Protein AF-A0A7C8AAT3-F1 (afdb_monomer_lite)

Structure (mmCIF, N/CA/C/O backbone):
data_AF-A0A7C8AAT3-F1
#
_entry.id   AF-A0A7C8AAT3-F1
#
loop_
_atom_site.group_PDB
_atom_site.id
_atom_site.type_symbol
_atom_site.label_atom_id
_atom_site.label_alt_id
_atom_site.label_comp_id
_atom_site.label_asym_id
_atom_site.label_entity_id
_atom_site.label_seq_id
_atom_site.pdbx_PDB_ins_code
_atom_site.Cartn_x
_atom_site.Cartn_y
_atom_site.Cartn_z
_atom_site.occupancy
_atom_site.B_iso_or_equiv
_atom_site.auth_seq_id
_atom_site.auth_comp_id
_atom_site.auth_asym_id
_atom_site.auth_atom_id
_atom_site.pdbx_PDB_model_num
ATOM 1 N N . MET A 1 1 ? 30.417 7.142 -5.733 1.00 37.12 1 MET A N 1
ATOM 2 C CA . MET A 1 1 ? 30.142 6.095 -6.744 1.00 37.12 1 MET A CA 1
ATOM 3 C C . MET A 1 1 ? 29.225 6.695 -7.789 1.00 37.12 1 MET A C 1
ATOM 5 O O . MET A 1 1 ? 28.171 7.191 -7.423 1.00 37.12 1 MET A O 1
ATOM 9 N N . ILE A 1 2 ? 29.658 6.733 -9.047 1.00 34.38 2 ILE A N 1
ATOM 10 C CA . ILE A 1 2 ? 28.868 7.270 -10.161 1.00 34.38 2 ILE A CA 1
ATOM 11 C C . ILE A 1 2 ? 27.927 6.150 -10.612 1.00 34.38 2 ILE A C 1
ATOM 13 O O . ILE A 1 2 ? 28.379 5.180 -11.220 1.00 34.38 2 ILE A O 1
ATOM 17 N N . PHE A 1 3 ? 26.643 6.243 -10.268 1.00 40.66 3 PHE A N 1
ATOM 18 C CA . PHE A 1 3 ? 25.628 5.336 -10.796 1.00 40.66 3 PHE A CA 1
ATOM 19 C C . PHE A 1 3 ? 25.380 5.713 -12.260 1.00 40.66 3 PHE A C 1
ATOM 21 O O . PHE A 1 3 ? 24.767 6.732 -12.553 1.00 40.66 3 PHE A O 1
ATOM 28 N N . LYS A 1 4 ? 25.912 4.927 -13.203 1.00 41.75 4 LYS A N 1
ATOM 29 C CA . LYS A 1 4 ? 25.509 5.024 -14.613 1.00 41.75 4 LYS A CA 1
ATOM 30 C C . LYS A 1 4 ? 24.109 4.414 -14.739 1.00 41.75 4 LYS A C 1
ATOM 32 O O . LYS A 1 4 ? 23.963 3.195 -14.732 1.00 41.75 4 LYS A O 1
ATOM 37 N N . GLU A 1 5 ? 23.096 5.271 -14.787 1.00 47.94 5 GLU A N 1
ATOM 38 C CA . GLU A 1 5 ? 21.673 4.920 -14.801 1.00 47.94 5 GLU A CA 1
ATOM 39 C C . GLU A 1 5 ? 21.219 4.339 -16.149 1.00 47.94 5 GLU A C 1
ATOM 41 O O . GLU A 1 5 ? 20.812 5.059 -17.054 1.00 47.94 5 GLU A O 1
ATOM 46 N N . ASN A 1 6 ? 21.228 3.012 -16.251 1.00 50.81 6 ASN A N 1
ATOM 47 C CA . ASN A 1 6 ? 20.314 2.261 -17.113 1.00 50.81 6 ASN A CA 1
ATOM 48 C C . ASN A 1 6 ? 19.495 1.357 -16.181 1.00 50.81 6 ASN A C 1
ATOM 50 O O . ASN A 1 6 ? 20.018 0.362 -15.680 1.00 50.81 6 ASN A O 1
ATOM 54 N N . GLN A 1 7 ? 18.254 1.731 -15.861 1.00 55.66 7 GLN A N 1
ATOM 55 C CA . GLN A 1 7 ? 17.506 1.135 -14.749 1.00 55.66 7 GLN A CA 1
ATOM 56 C C . GLN A 1 7 ? 16.372 0.204 -15.218 1.00 55.66 7 GLN A C 1
ATOM 58 O O . GLN A 1 7 ? 15.263 0.619 -15.504 1.00 55.66 7 GLN A O 1
ATOM 63 N N . VAL A 1 8 ? 16.768 -1.068 -15.287 1.00 56.81 8 VAL A N 1
ATOM 64 C CA . VAL A 1 8 ? 16.128 -2.363 -14.978 1.00 56.81 8 VAL A CA 1
ATOM 65 C C . VAL A 1 8 ? 14.673 -2.669 -15.357 1.00 56.81 8 VAL A C 1
ATOM 67 O O . VAL A 1 8 ? 13.718 -1.968 -15.038 1.00 56.81 8 VAL A O 1
ATOM 70 N N . CYS A 1 9 ? 14.527 -3.863 -15.937 1.00 62.41 9 CYS A N 1
ATOM 71 C CA . CYS A 1 9 ? 13.267 -4.520 -16.212 1.00 62.41 9 CYS A CA 1
ATOM 72 C C . CYS A 1 9 ? 13.094 -5.795 -15.416 1.00 62.41 9 CYS A C 1
ATOM 74 O O . CYS A 1 9 ? 14.019 -6.586 -15.273 1.00 62.41 9 CYS A O 1
ATOM 76 N N . PHE A 1 10 ? 11.863 -6.062 -14.995 1.00 65.12 10 PHE A N 1
ATOM 77 C CA . PHE A 1 10 ? 11.581 -7.220 -14.169 1.00 65.12 10 PHE A CA 1
ATOM 78 C C . PHE A 1 10 ? 10.387 -7.978 -14.698 1.00 65.12 10 PHE A C 1
ATOM 80 O O . PHE A 1 10 ? 9.391 -7.417 -15.149 1.00 65.12 10 PHE A O 1
ATOM 87 N N . THR A 1 11 ? 10.485 -9.298 -14.681 1.00 60.91 11 THR A N 1
ATOM 88 C CA . THR A 1 11 ? 9.336 -10.154 -14.938 1.00 60.91 11 THR A CA 1
ATOM 89 C C . THR A 1 11 ? 9.403 -11.357 -14.030 1.00 60.91 11 THR A C 1
ATOM 91 O O . THR A 1 11 ? 10.433 -12.026 -13.929 1.00 60.91 11 THR A O 1
ATOM 94 N N . CYS A 1 12 ? 8.268 -11.628 -13.396 1.00 59.75 12 CYS A N 1
ATOM 95 C CA . CYS A 1 12 ? 8.032 -12.863 -12.686 1.00 59.75 12 CYS A CA 1
ATOM 96 C C . CYS A 1 12 ? 7.435 -13.880 -13.675 1.00 59.75 12 CYS A C 1
ATOM 98 O O . CYS A 1 12 ? 6.297 -13.714 -14.106 1.00 59.75 12 CYS A O 1
ATOM 100 N N . PHE A 1 13 ? 8.215 -14.870 -14.121 1.00 54.69 13 PHE A N 1
ATOM 101 C CA . PHE A 1 13 ? 7.784 -15.886 -15.105 1.00 54.69 13 PHE A CA 1
ATOM 102 C C . PHE A 1 13 ? 7.334 -17.207 -14.457 1.00 54.69 13 PHE A C 1
ATOM 104 O O . PHE A 1 13 ? 6.915 -18.131 -15.150 1.00 54.69 13 PHE A O 1
ATOM 111 N N . LYS A 1 14 ? 7.442 -17.301 -13.130 1.00 57.19 14 LYS A N 1
ATOM 112 C CA . LYS A 1 14 ? 6.795 -18.316 -12.291 1.00 57.19 14 LYS A CA 1
ATOM 113 C C . LYS A 1 14 ? 5.939 -17.590 -11.269 1.00 57.19 14 LYS A C 1
ATOM 115 O O . LYS A 1 14 ? 6.224 -16.435 -10.969 1.00 57.19 14 LYS A O 1
ATOM 120 N N . ASP A 1 15 ? 4.947 -18.251 -10.693 1.00 55.41 15 ASP A N 1
ATOM 121 C CA . ASP A 1 15 ? 4.148 -17.634 -9.641 1.00 55.41 15 ASP A CA 1
ATOM 122 C C . ASP A 1 15 ? 4.934 -17.547 -8.318 1.00 55.41 15 ASP A C 1
ATOM 124 O O . ASP A 1 15 ? 4.871 -18.417 -7.456 1.00 55.41 15 ASP A O 1
ATOM 128 N N . CYS A 1 16 ? 5.751 -16.501 -8.169 1.00 56.09 16 CYS A N 1
ATOM 129 C CA . CYS A 1 16 ? 6.412 -16.167 -6.907 1.00 56.09 16 CYS A CA 1
ATOM 130 C C . CYS A 1 16 ? 5.524 -15.286 -6.015 1.00 56.09 16 CYS A C 1
ATOM 132 O O . CYS A 1 16 ? 6.078 -14.527 -5.224 1.00 56.09 16 CYS A O 1
ATOM 134 N N . ALA A 1 17 ? 4.192 -15.275 -6.132 1.00 55.78 17 ALA A N 1
ATOM 135 C CA . ALA A 1 17 ? 3.375 -14.278 -5.431 1.00 55.78 17 ALA A CA 1
ATOM 136 C C . ALA A 1 17 ? 3.640 -14.186 -3.915 1.00 55.78 17 ALA A C 1
ATOM 138 O O . ALA A 1 17 ? 3.616 -13.088 -3.368 1.00 55.78 17 ALA A O 1
ATOM 139 N N . SER A 1 18 ? 4.022 -15.279 -3.247 1.00 54.69 18 SER A N 1
ATOM 140 C CA . SER A 1 18 ? 4.479 -15.256 -1.845 1.00 54.69 18 SER A CA 1
ATOM 141 C C . SER A 1 18 ? 5.712 -14.368 -1.604 1.00 54.69 18 SER A C 1
ATOM 143 O O . SER A 1 18 ? 5.772 -13.642 -0.614 1.00 54.69 18 SER A O 1
ATOM 145 N N . LEU A 1 19 ? 6.680 -14.392 -2.520 1.00 59.28 19 LEU A N 1
ATOM 146 C CA . LEU A 1 19 ? 7.933 -13.637 -2.459 1.00 59.28 19 LEU A CA 1
ATOM 147 C C . LEU A 1 19 ? 7.776 -12.241 -3.075 1.00 59.28 19 LEU A C 1
ATOM 149 O O . LEU A 1 19 ? 8.264 -11.266 -2.517 1.00 59.28 19 LEU A O 1
ATOM 153 N N . CYS A 1 20 ? 7.042 -12.119 -4.184 1.00 56.53 20 CYS A N 1
ATOM 154 C CA . CYS A 1 20 ? 6.792 -10.858 -4.883 1.00 56.53 20 CYS A CA 1
ATOM 155 C C . CYS A 1 20 ? 5.737 -9.978 -4.211 1.00 56.53 20 CYS A C 1
ATOM 157 O O . CYS A 1 20 ? 5.752 -8.767 -4.420 1.00 56.53 20 CYS A O 1
ATOM 159 N N . CYS A 1 21 ? 4.887 -10.539 -3.354 1.00 58.81 21 CYS A N 1
ATOM 160 C CA . CYS A 1 21 ? 3.921 -9.792 -2.549 1.00 58.81 21 CYS A CA 1
ATOM 161 C C . CYS A 1 21 ? 4.282 -9.826 -1.052 1.00 58.81 21 CYS A C 1
ATOM 163 O O . CYS A 1 21 ? 3.570 -9.268 -0.245 1.00 58.81 21 CYS A O 1
ATOM 165 N N . SER A 1 22 ? 5.402 -10.427 -0.628 1.00 59.50 22 SER A N 1
ATOM 166 C CA . SER A 1 22 ? 5.785 -10.494 0.803 1.00 59.50 22 SER A CA 1
ATOM 167 C C . SER A 1 22 ? 4.708 -11.085 1.733 1.00 59.50 22 SER A C 1
ATOM 169 O O . SER A 1 22 ? 4.683 -10.769 2.919 1.00 59.50 22 SER A O 1
ATOM 171 N N . GLY A 1 23 ? 3.810 -11.932 1.225 1.00 61.62 23 GLY A N 1
ATOM 172 C CA . GLY A 1 23 ? 2.688 -12.435 2.022 1.00 61.62 23 GLY A CA 1
ATOM 173 C C . GLY A 1 23 ? 1.409 -11.583 1.974 1.00 61.62 23 GLY A C 1
ATOM 174 O O . GLY A 1 23 ? 0.426 -11.970 2.591 1.00 61.62 23 GLY A O 1
ATOM 175 N N . ALA A 1 24 ? 1.367 -10.471 1.236 1.00 71.38 24 ALA A N 1
ATOM 176 C CA . ALA A 1 24 ? 0.157 -9.659 1.105 1.00 71.38 24 ALA A CA 1
ATOM 177 C C . ALA A 1 24 ? 0.217 -8.703 -0.092 1.00 71.38 24 ALA A C 1
ATOM 179 O O . ALA A 1 24 ? 1.235 -8.079 -0.376 1.00 71.38 24 ALA A O 1
ATOM 180 N N . THR A 1 25 ? -0.895 -8.544 -0.791 1.00 77.88 25 THR A N 1
ATOM 181 C CA . THR A 1 25 ? -0.975 -7.618 -1.919 1.00 77.88 25 THR A CA 1
ATOM 182 C C . THR A 1 25 ? -1.591 -6.307 -1.463 1.00 77.88 25 THR A C 1
ATOM 184 O O . THR A 1 25 ? -2.662 -6.313 -0.860 1.00 77.88 25 THR A O 1
ATOM 187 N N . LEU A 1 26 ? -0.916 -5.190 -1.744 1.00 83.75 26 LEU A N 1
ATOM 188 C CA . LEU A 1 26 ? -1.498 -3.867 -1.537 1.00 83.75 26 LEU A CA 1
ATOM 189 C C . LEU A 1 26 ? -2.582 -3.626 -2.585 1.00 83.75 26 LEU A C 1
ATOM 191 O O . LEU A 1 26 ? -2.385 -3.926 -3.766 1.00 83.75 26 LEU A O 1
ATOM 195 N N . LEU A 1 27 ? -3.709 -3.098 -2.133 1.00 87.69 27 LEU A N 1
ATOM 196 C CA . LEU A 1 27 ? -4.854 -2.759 -2.959 1.00 87.69 27 LEU A CA 1
ATOM 197 C C . LEU A 1 27 ? -5.138 -1.267 -2.843 1.00 87.69 27 LEU A C 1
ATOM 199 O O . LEU A 1 27 ? -5.070 -0.683 -1.762 1.00 87.69 27 LEU A O 1
ATOM 203 N N . THR A 1 28 ? -5.528 -0.663 -3.954 1.00 90.50 28 THR A N 1
ATOM 204 C CA . THR A 1 28 ? -6.163 0.651 -3.931 1.00 90.50 28 THR A CA 1
ATOM 205 C C . THR A 1 28 ? -7.602 0.530 -3.438 1.00 90.50 28 THR A C 1
ATOM 207 O O . THR A 1 28 ? -8.253 -0.499 -3.630 1.00 90.50 28 THR A O 1
ATOM 210 N N . ALA A 1 29 ? -8.151 1.609 -2.878 1.00 90.12 29 ALA A N 1
ATOM 211 C CA . ALA A 1 29 ? -9.559 1.656 -2.483 1.00 90.12 29 ALA A CA 1
ATOM 212 C C . ALA A 1 29 ? -10.520 1.272 -3.629 1.00 90.12 29 ALA A C 1
ATOM 214 O O . ALA A 1 29 ? -11.535 0.625 -3.389 1.00 90.12 29 ALA A O 1
ATOM 215 N N . SER A 1 30 ? -10.181 1.616 -4.877 1.00 90.25 30 SER A N 1
ATOM 216 C CA . SER A 1 30 ? -10.978 1.268 -6.064 1.00 90.25 30 SER A CA 1
ATOM 217 C C . SER A 1 30 ? -11.002 -0.229 -6.408 1.00 90.25 30 SER A C 1
ATOM 219 O O . SER A 1 30 ? -11.903 -0.693 -7.106 1.00 90.25 30 SER A O 1
ATOM 221 N N . GLU A 1 31 ? -10.033 -1.002 -5.917 1.00 90.12 31 GLU A N 1
ATOM 222 C CA . GLU A 1 31 ? -9.946 -2.443 -6.166 1.00 90.12 31 GLU A CA 1
ATOM 223 C C . GLU A 1 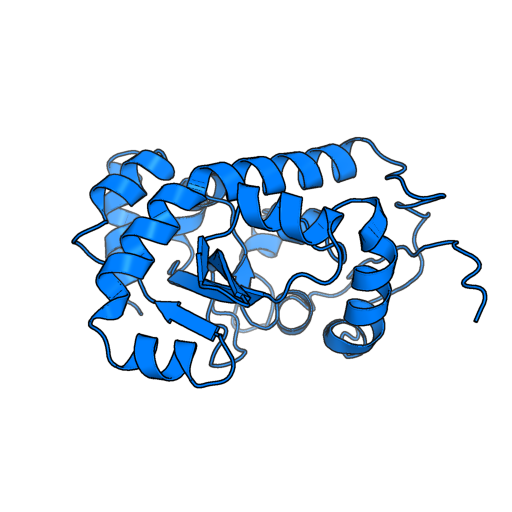31 ? -10.717 -3.254 -5.117 1.00 90.12 31 GLU A C 1
ATOM 225 O O . GLU A 1 31 ? -11.123 -4.382 -5.383 1.00 90.12 31 GLU A O 1
ATOM 230 N N . ILE A 1 32 ? -10.971 -2.686 -3.937 1.00 90.69 32 ILE A N 1
ATOM 231 C CA . ILE A 1 32 ? -11.511 -3.415 -2.783 1.00 90.69 32 ILE A CA 1
ATOM 232 C C . ILE A 1 32 ? -12.909 -3.968 -3.036 1.00 90.69 32 ILE A C 1
ATOM 234 O O . ILE A 1 32 ? -13.147 -5.133 -2.727 1.00 90.69 32 ILE A O 1
ATOM 238 N N . SER A 1 33 ? -13.837 -3.184 -3.592 1.00 88.56 33 SER A N 1
ATOM 239 C CA . SER A 1 33 ? -15.222 -3.641 -3.797 1.00 88.56 33 SER A CA 1
ATOM 240 C C . SER A 1 33 ? -15.273 -4.911 -4.642 1.00 88.56 33 SER A C 1
ATOM 242 O O . SER A 1 33 ? -15.902 -5.898 -4.256 1.00 88.56 33 SER A O 1
ATOM 244 N N . ASN A 1 34 ? -14.492 -4.929 -5.721 1.00 86.44 34 ASN A N 1
ATOM 245 C CA . ASN A 1 34 ? -14.400 -6.046 -6.654 1.00 86.44 34 ASN A CA 1
ATOM 246 C C . ASN A 1 34 ? -13.648 -7.254 -6.085 1.00 86.44 34 ASN A C 1
ATOM 248 O O . ASN A 1 34 ? -13.859 -8.367 -6.551 1.00 86.44 34 ASN A O 1
ATOM 252 N N . LEU A 1 35 ? -12.783 -7.059 -5.089 1.00 85.06 35 LEU A N 1
ATOM 253 C CA . LEU A 1 35 ? -11.905 -8.106 -4.554 1.00 85.06 35 LEU A CA 1
ATOM 254 C C . LEU A 1 35 ? -12.318 -8.627 -3.173 1.00 85.06 35 LEU A C 1
ATOM 256 O O . LEU A 1 35 ? -11.885 -9.698 -2.754 1.00 85.06 35 LEU A O 1
ATOM 260 N N . SER A 1 36 ? -13.195 -7.901 -2.484 1.00 84.75 36 SER A N 1
ATOM 261 C CA . SER A 1 36 ? -13.643 -8.168 -1.112 1.00 84.75 36 SER A CA 1
ATOM 262 C C . SER A 1 36 ? -14.237 -9.558 -0.886 1.00 84.75 36 SER A C 1
ATOM 264 O O . SER A 1 36 ? -14.233 -10.062 0.235 1.00 84.75 36 SER A O 1
ATOM 266 N N . HIS A 1 37 ? -14.758 -10.183 -1.940 1.00 83.38 37 HIS A N 1
ATOM 267 C CA . HIS A 1 37 ? -15.376 -11.501 -1.890 1.00 83.38 37 HIS A CA 1
ATOM 268 C C . HIS A 1 37 ? -14.358 -12.658 -1.914 1.00 83.38 37 HIS A C 1
ATOM 270 O O . HIS A 1 37 ? -14.712 -13.779 -1.550 1.00 83.38 37 HIS A O 1
ATOM 276 N N . LEU A 1 38 ? -13.105 -12.400 -2.303 1.00 79.06 38 LEU A N 1
ATOM 277 C CA . LEU A 1 38 ? -12.076 -13.431 -2.484 1.00 79.06 38 LEU A CA 1
ATOM 278 C C . LEU A 1 38 ? -11.239 -13.682 -1.228 1.00 79.06 38 LEU A C 1
ATOM 280 O O . LEU A 1 38 ? -10.706 -14.779 -1.037 1.00 79.06 38 LEU A O 1
ATOM 284 N N . PHE A 1 39 ? -11.081 -12.660 -0.392 1.00 79.62 39 PHE A N 1
ATOM 285 C CA . PHE A 1 39 ? -10.244 -12.707 0.800 1.00 79.62 39 PHE A CA 1
ATOM 286 C C . PHE A 1 39 ? -10.617 -11.585 1.770 1.00 79.62 39 PHE A C 1
ATOM 288 O O . PHE A 1 39 ? -11.165 -10.560 1.354 1.00 79.62 39 PHE A O 1
ATOM 295 N N . PRO A 1 40 ? -10.273 -11.742 3.057 1.00 84.81 40 PRO A N 1
ATOM 296 C CA . PRO A 1 40 ? -10.319 -10.631 3.986 1.00 84.81 40 PRO A CA 1
ATOM 297 C C . PRO A 1 40 ? -9.326 -9.536 3.589 1.00 84.81 40 PRO A C 1
ATOM 299 O O . PRO A 1 40 ? -8.231 -9.813 3.089 1.00 84.81 40 PRO A O 1
ATOM 302 N N . ILE A 1 41 ? -9.726 -8.293 3.835 1.00 87.88 41 ILE A N 1
ATOM 303 C CA . ILE A 1 41 ? -8.938 -7.090 3.562 1.00 87.88 41 ILE A CA 1
ATOM 304 C C . ILE A 1 41 ? -8.728 -6.352 4.880 1.00 87.88 41 ILE A C 1
ATOM 306 O O . ILE A 1 41 ? -9.700 -5.962 5.527 1.00 87.88 41 ILE A O 1
ATOM 310 N N . THR A 1 42 ? -7.472 -6.159 5.261 1.00 89.31 42 THR A N 1
ATOM 311 C CA . THR A 1 42 ? -7.076 -5.384 6.441 1.00 89.31 42 THR A CA 1
ATOM 312 C C . THR A 1 42 ? -6.425 -4.069 6.008 1.00 89.31 42 THR A C 1
ATOM 314 O O . THR A 1 42 ? -6.207 -3.812 4.820 1.00 89.31 42 THR A O 1
ATOM 317 N N . VAL A 1 43 ? -6.151 -3.196 6.972 1.00 91.31 43 VAL A N 1
ATOM 318 C CA . VAL A 1 43 ? -5.342 -1.993 6.777 1.00 91.31 43 VAL A CA 1
ATOM 319 C C . VAL A 1 43 ? -3.980 -2.215 7.400 1.00 91.31 43 VAL A C 1
ATOM 321 O O . VAL A 1 43 ? -3.866 -2.665 8.540 1.00 91.31 43 VAL A O 1
ATOM 324 N N . HIS A 1 44 ? -2.952 -1.847 6.653 1.00 89.44 44 HIS A N 1
ATOM 325 C CA . HIS A 1 44 ? -1.570 -1.820 7.080 1.00 89.44 44 HIS A CA 1
ATOM 326 C C . HIS A 1 44 ? -1.127 -0.367 7.231 1.00 89.44 44 HIS A C 1
ATOM 328 O O . HIS A 1 44 ? -1.264 0.420 6.304 1.00 89.44 44 HIS A O 1
ATOM 334 N N . PHE A 1 45 ? -0.528 -0.018 8.365 1.00 91.75 45 PHE A N 1
ATOM 335 C CA . PHE A 1 45 ? 0.163 1.248 8.572 1.00 91.75 45 PHE A CA 1
ATOM 336 C C . PHE A 1 45 ? 1.665 1.027 8.670 1.00 91.75 45 PHE A C 1
ATOM 338 O O . PHE A 1 45 ? 2.126 0.205 9.466 1.00 91.75 45 PHE A O 1
ATOM 345 N N . ASN A 1 46 ? 2.413 1.816 7.906 1.00 89.00 46 ASN A N 1
ATOM 346 C CA . ASN A 1 46 ? 3.865 1.809 7.894 1.00 89.00 46 ASN A CA 1
ATOM 347 C C . ASN A 1 46 ? 4.422 3.177 8.309 1.00 89.00 46 ASN A C 1
ATOM 349 O O . ASN A 1 46 ? 3.881 4.228 7.958 1.00 89.00 46 ASN A O 1
ATOM 353 N N . LYS A 1 47 ? 5.516 3.162 9.070 1.00 90.25 47 LYS A N 1
ATOM 354 C CA . LYS A 1 47 ? 6.231 4.358 9.520 1.00 90.25 47 LYS A CA 1
ATOM 355 C C . LYS A 1 47 ? 7.381 4.654 8.564 1.00 90.25 47 LYS A C 1
ATOM 357 O O . LYS A 1 47 ? 8.330 3.881 8.475 1.00 90.25 47 LYS A O 1
ATOM 362 N N . ILE A 1 48 ? 7.320 5.801 7.899 1.00 87.31 48 ILE A N 1
ATOM 363 C CA . ILE A 1 48 ? 8.288 6.211 6.882 1.00 87.31 48 ILE A CA 1
ATOM 364 C C . ILE A 1 48 ? 9.005 7.479 7.343 1.00 87.31 48 ILE A C 1
ATOM 366 O O . ILE A 1 48 ? 8.377 8.468 7.730 1.00 87.31 48 ILE A O 1
ATOM 370 N N . SER A 1 49 ? 10.336 7.450 7.302 1.00 87.94 49 SER A N 1
ATOM 371 C CA . SER A 1 49 ? 11.164 8.641 7.492 1.00 87.94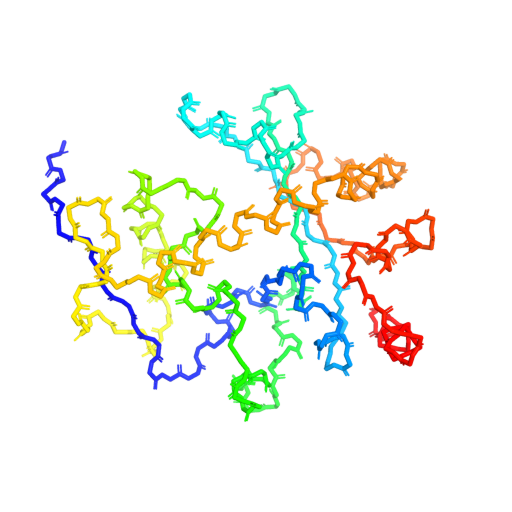 49 SER A CA 1
ATOM 372 C C . SER A 1 49 ? 11.396 9.322 6.143 1.00 87.94 49 SER A C 1
ATOM 374 O O . SER A 1 49 ? 11.786 8.638 5.191 1.00 87.94 49 SER A O 1
ATOM 376 N N . PRO A 1 50 ? 11.210 10.649 6.040 1.00 87.75 50 PRO A N 1
ATOM 377 C CA . PRO A 1 50 ? 11.536 11.364 4.816 1.00 87.75 50 PRO A CA 1
ATOM 378 C C . PRO A 1 50 ? 13.042 11.255 4.545 1.00 87.75 50 PRO A C 1
ATOM 380 O O . PRO A 1 50 ? 13.861 11.405 5.451 1.00 87.75 50 PRO A O 1
ATOM 383 N N . GLN A 1 51 ? 13.405 10.983 3.293 1.00 83.31 51 GLN A N 1
ATOM 384 C CA . GLN A 1 51 ? 14.806 10.819 2.873 1.00 83.31 51 GLN A CA 1
ATOM 385 C C . GLN A 1 51 ? 15.404 12.115 2.306 1.00 83.31 51 GLN A C 1
ATOM 387 O O . GLN A 1 51 ? 16.612 12.321 2.371 1.00 83.31 51 GLN A O 1
ATOM 392 N N . ASN A 1 52 ? 14.561 12.979 1.740 1.00 82.12 52 ASN A N 1
ATOM 393 C CA . ASN A 1 52 ? 14.898 14.289 1.187 1.00 82.12 52 ASN A CA 1
ATOM 394 C C . ASN A 1 52 ? 13.626 15.167 1.139 1.00 82.12 52 ASN A C 1
ATOM 396 O O . ASN A 1 52 ? 12.537 14.693 1.474 1.00 82.12 52 ASN A O 1
ATOM 400 N N . GLU A 1 53 ? 13.752 16.438 0.739 1.00 86.62 53 GLU A N 1
ATOM 401 C CA . GLU A 1 53 ? 12.612 17.372 0.693 1.00 86.62 53 GLU A CA 1
ATOM 402 C C . GLU A 1 53 ? 11.531 16.961 -0.321 1.00 86.62 53 GLU A C 1
ATOM 404 O O . GLU A 1 53 ? 10.348 17.124 -0.041 1.00 86.62 53 GLU A O 1
ATOM 409 N N . GLU A 1 54 ? 11.894 16.361 -1.459 1.00 83.69 54 GLU A N 1
ATOM 410 C CA . GLU A 1 54 ? 10.914 15.868 -2.441 1.00 83.69 54 GLU A CA 1
ATOM 411 C C . GLU A 1 54 ? 10.070 14.721 -1.859 1.00 83.69 54 GLU A C 1
ATOM 413 O O . GLU A 1 54 ? 8.841 14.735 -1.927 1.00 83.69 54 GLU A O 1
ATOM 418 N N . HIS A 1 55 ? 10.723 13.763 -1.196 1.00 84.38 55 HIS A N 1
ATOM 419 C CA . HIS A 1 55 ? 10.065 12.668 -0.491 1.00 84.38 55 HIS A CA 1
ATOM 420 C C . HIS A 1 55 ? 9.184 13.197 0.649 1.00 84.38 55 HIS A C 1
ATOM 422 O O . HIS A 1 55 ? 8.080 12.705 0.855 1.00 84.38 55 HIS A O 1
ATOM 428 N N . LYS A 1 56 ? 9.624 14.233 1.367 1.00 88.81 56 LYS A N 1
ATOM 429 C CA . LYS A 1 56 ? 8.819 14.872 2.412 1.00 88.81 56 LYS A CA 1
ATOM 430 C C . LYS A 1 56 ? 7.548 15.520 1.853 1.00 88.81 56 LYS A C 1
ATOM 432 O O . LYS A 1 56 ? 6.478 15.250 2.384 1.00 88.81 56 LYS A O 1
ATOM 437 N N . LEU A 1 57 ? 7.644 16.300 0.771 1.00 88.06 57 LEU A N 1
ATOM 438 C CA . LEU A 1 57 ? 6.486 16.932 0.116 1.00 88.06 57 LEU A CA 1
ATOM 439 C C . LEU A 1 57 ? 5.459 15.901 -0.359 1.00 88.06 57 LEU A C 1
ATOM 441 O O . LEU A 1 57 ? 4.251 16.081 -0.207 1.00 88.06 57 LEU A O 1
ATOM 445 N N . LEU A 1 58 ? 5.944 14.791 -0.905 1.00 85.94 58 LEU A N 1
ATOM 446 C CA . LEU A 1 58 ? 5.110 13.648 -1.234 1.00 85.94 58 LEU A CA 1
ATOM 447 C C . LEU A 1 58 ? 4.433 13.077 0.019 1.00 85.94 58 LEU A C 1
ATOM 449 O O . LEU A 1 58 ? 3.212 12.931 0.033 1.00 85.94 58 LEU A O 1
ATOM 453 N N . LEU A 1 59 ? 5.192 12.768 1.073 1.00 89.12 59 LEU A N 1
ATOM 454 C CA . LEU A 1 59 ? 4.642 12.209 2.309 1.00 89.12 59 LEU A CA 1
ATOM 455 C C . LEU A 1 59 ? 3.657 13.168 2.995 1.00 89.12 59 LEU A C 1
ATOM 457 O O . LEU A 1 59 ? 2.713 12.706 3.627 1.00 89.12 59 LEU A O 1
ATOM 461 N N . ASP A 1 60 ? 3.802 14.483 2.828 1.00 89.25 60 ASP A N 1
ATOM 462 C CA . ASP A 1 60 ? 2.813 15.471 3.273 1.00 89.25 60 ASP A CA 1
ATOM 463 C C . ASP A 1 60 ? 1.467 15.333 2.536 1.00 89.25 60 ASP A C 1
ATOM 465 O O . ASP A 1 60 ? 0.419 15.654 3.106 1.00 89.25 60 ASP A O 1
ATOM 469 N N . SER A 1 61 ? 1.476 14.830 1.295 1.00 86.88 61 SER A N 1
ATOM 470 C CA . SER A 1 61 ? 0.273 14.646 0.472 1.00 86.88 61 SER A CA 1
ATOM 471 C C . SER A 1 61 ? -0.474 13.334 0.738 1.00 86.88 61 SER A C 1
ATOM 473 O O . SER A 1 61 ? -1.699 13.313 0.647 1.00 86.88 61 SER A O 1
ATOM 475 N N . ILE A 1 62 ? 0.234 12.259 1.104 1.00 88.12 62 ILE A N 1
ATOM 476 C CA . ILE A 1 62 ? -0.351 10.911 1.277 1.00 88.12 62 ILE A CA 1
ATOM 477 C C . ILE A 1 62 ? -0.285 10.387 2.716 1.00 88.12 62 ILE A C 1
ATOM 479 O O . ILE A 1 62 ? -1.034 9.490 3.091 1.00 88.12 62 ILE A O 1
ATOM 483 N N . GLY A 1 63 ? 0.615 10.928 3.532 1.00 90.75 63 GLY A N 1
ATOM 484 C CA . GLY A 1 63 ? 0.910 10.451 4.874 1.00 90.75 63 GLY A CA 1
ATOM 485 C C . GLY A 1 63 ? 0.333 11.328 5.983 1.00 90.75 63 GLY A C 1
ATOM 486 O O . GLY A 1 63 ? -0.149 12.452 5.793 1.00 90.75 63 GLY A O 1
ATOM 487 N N . ILE A 1 64 ? 0.411 10.785 7.193 1.00 92.00 64 ILE A N 1
ATOM 488 C CA . ILE A 1 64 ? -0.012 11.419 8.439 1.00 92.00 64 ILE A CA 1
ATOM 489 C C . ILE A 1 64 ? 1.241 11.798 9.225 1.00 92.00 64 ILE A C 1
ATOM 491 O O . ILE A 1 64 ? 1.980 10.929 9.694 1.00 92.00 64 ILE A O 1
ATOM 495 N N . ASN A 1 65 ? 1.485 13.096 9.389 1.00 91.00 65 ASN A N 1
ATOM 496 C CA . ASN A 1 65 ? 2.681 13.589 10.067 1.00 91.00 65 ASN A CA 1
ATOM 497 C C . ASN A 1 65 ? 2.632 13.300 11.587 1.00 91.00 65 ASN A C 1
ATOM 499 O O . ASN A 1 65 ? 1.642 13.591 12.275 1.00 91.00 65 ASN A O 1
ATOM 503 N N . ARG A 1 66 ? 3.717 12.719 12.117 1.00 85.12 66 ARG A N 1
ATOM 504 C CA . ARG A 1 66 ? 3.962 12.476 13.550 1.00 85.12 66 ARG A CA 1
ATOM 505 C C . ARG A 1 66 ? 5.376 12.911 13.952 1.00 85.12 66 ARG A C 1
ATOM 507 O O . ARG A 1 66 ? 6.156 12.150 14.530 1.00 85.12 66 ARG A O 1
ATOM 514 N N . GLY A 1 67 ? 5.711 14.161 13.652 1.00 84.38 67 GLY A N 1
ATOM 515 C CA . GLY A 1 67 ? 6.978 14.781 14.025 1.00 84.38 67 GLY A CA 1
ATOM 516 C C . GLY A 1 67 ? 8.109 14.341 13.102 1.00 84.38 67 GLY A C 1
ATOM 517 O O . GLY A 1 67 ? 8.272 14.891 12.022 1.00 84.38 67 GLY A O 1
ATOM 518 N N . ARG A 1 68 ? 8.912 13.359 13.532 1.00 84.00 68 ARG A N 1
ATOM 519 C CA . ARG A 1 68 ? 10.076 12.873 12.756 1.00 84.00 68 ARG A CA 1
ATOM 520 C C . ARG A 1 68 ? 9.7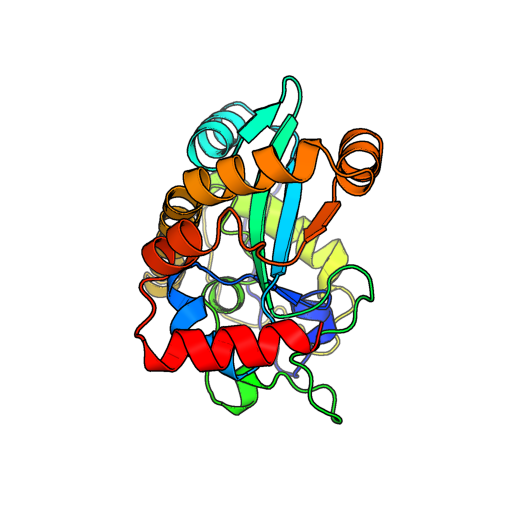26 11.845 11.678 1.00 84.00 68 ARG A C 1
ATOM 522 O O . ARG A 1 68 ? 10.581 11.513 10.866 1.00 84.00 68 ARG A O 1
ATOM 529 N N . HIS A 1 69 ? 8.503 11.326 11.700 1.00 89.88 69 HIS A N 1
ATOM 530 C CA . HIS A 1 69 ? 8.055 10.265 10.809 1.00 89.88 69 HIS A CA 1
ATOM 531 C C . HIS A 1 69 ? 6.686 10.599 10.230 1.00 89.88 69 HIS A C 1
ATOM 533 O O . HIS A 1 69 ? 5.891 11.313 10.850 1.00 89.88 69 HIS A O 1
ATOM 539 N N . TYR A 1 70 ? 6.403 9.997 9.085 1.00 92.00 70 TYR A N 1
ATOM 540 C CA . TYR A 1 70 ? 5.081 9.921 8.492 1.00 92.00 70 TYR A CA 1
ATOM 541 C C . TYR A 1 70 ? 4.523 8.523 8.700 1.00 92.00 70 TYR A C 1
ATOM 543 O O . TYR A 1 70 ? 5.262 7.539 8.701 1.00 92.00 70 TYR A O 1
ATOM 551 N N . ILE A 1 71 ? 3.215 8.439 8.891 1.00 92.25 71 ILE A N 1
ATOM 552 C CA . ILE A 1 71 ? 2.492 7.174 8.878 1.00 92.25 71 ILE A CA 1
ATOM 553 C C . ILE A 1 71 ? 1.705 7.120 7.578 1.00 92.25 71 ILE A C 1
ATOM 555 O O . ILE A 1 71 ? 0.885 8.002 7.326 1.00 92.25 71 ILE A O 1
ATOM 559 N N . VAL A 1 72 ? 1.965 6.105 6.764 1.00 91.44 72 VAL A N 1
ATOM 560 C CA . VAL A 1 72 ? 1.229 5.834 5.526 1.00 91.44 72 VAL A CA 1
ATOM 561 C C . VAL A 1 72 ? 0.393 4.582 5.745 1.00 91.44 72 VAL A C 1
ATOM 563 O O . VAL A 1 72 ? 0.880 3.615 6.329 1.00 91.44 72 VAL A O 1
ATOM 566 N N . GLY A 1 73 ? -0.881 4.649 5.362 1.00 91.44 73 GLY A N 1
ATOM 567 C CA . GLY A 1 73 ? -1.817 3.536 5.448 1.00 91.44 73 GLY A CA 1
ATOM 568 C C . GLY A 1 73 ? -2.132 2.981 4.064 1.00 91.44 73 GLY A C 1
ATOM 569 O O . GLY A 1 73 ? -2.403 3.758 3.148 1.00 91.44 73 GLY A O 1
ATOM 570 N N . ASP A 1 74 ? -2.157 1.660 3.946 1.00 90.75 74 ASP A N 1
ATOM 571 C CA . ASP A 1 74 ? -2.486 0.903 2.743 1.00 90.75 74 ASP A CA 1
ATOM 572 C C . ASP A 1 74 ? -3.539 -0.162 3.057 1.00 90.75 74 ASP A C 1
ATOM 574 O O . ASP A 1 74 ? -3.575 -0.717 4.158 1.00 90.75 74 ASP A O 1
ATOM 578 N N . PHE A 1 75 ? -4.376 -0.496 2.077 1.00 90.50 75 PHE A N 1
ATOM 579 C CA . PHE A 1 75 ? -5.216 -1.685 2.172 1.00 90.50 75 PHE A CA 1
ATOM 580 C C . PHE A 1 75 ? -4.429 -2.903 1.727 1.00 90.50 75 PHE A C 1
ATOM 582 O O . PHE A 1 75 ? -3.714 -2.868 0.726 1.00 90.50 75 PHE A O 1
ATOM 589 N N . VAL A 1 76 ? -4.576 -3.996 2.461 1.00 86.12 76 VAL A N 1
ATOM 590 C CA . VAL A 1 76 ? -3.837 -5.227 2.213 1.00 86.12 76 VAL A CA 1
ATOM 591 C C . VAL A 1 76 ? -4.789 -6.404 2.103 1.00 86.12 76 VAL A C 1
ATOM 593 O O . VAL A 1 76 ? -5.655 -6.634 2.942 1.00 86.12 76 VAL A O 1
ATOM 596 N N . ALA A 1 77 ? -4.592 -7.172 1.044 1.00 81.69 77 ALA A N 1
ATOM 597 C CA . ALA A 1 77 ? -5.150 -8.496 0.872 1.00 81.69 77 ALA A CA 1
ATOM 598 C C . ALA A 1 77 ? -4.093 -9.523 1.281 1.00 81.69 77 ALA A C 1
ATOM 600 O O . ALA A 1 77 ? -3.095 -9.709 0.581 1.00 81.69 77 ALA A O 1
ATOM 601 N N . GLY A 1 78 ? -4.265 -10.166 2.433 1.00 73.25 78 GLY A N 1
ATOM 602 C CA . GLY A 1 78 ? -3.238 -11.038 3.008 1.00 73.25 78 GLY A CA 1
ATOM 603 C C . GLY A 1 78 ? -2.891 -10.684 4.443 1.0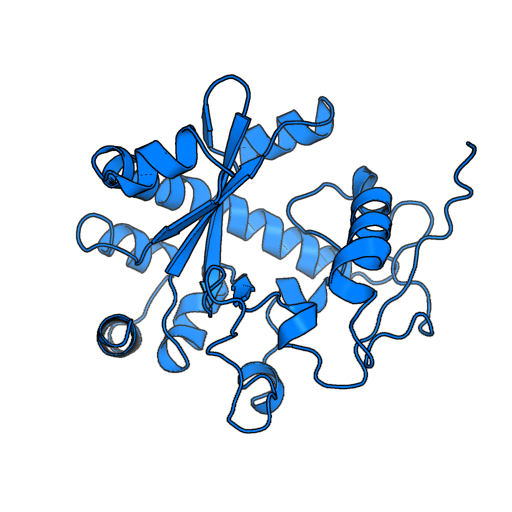0 73.25 78 GLY A C 1
ATOM 604 O O . GLY A 1 78 ? -3.601 -9.922 5.083 1.00 73.25 78 GLY A O 1
ATOM 605 N N . ASN A 1 79 ? -1.797 -11.263 4.933 1.00 65.75 79 ASN A N 1
ATOM 606 C CA . ASN A 1 79 ? -1.297 -11.045 6.286 1.00 65.75 79 ASN A CA 1
ATOM 607 C C . ASN A 1 79 ? 0.225 -10.846 6.214 1.00 65.75 79 ASN A C 1
ATOM 609 O O . ASN A 1 79 ? 0.973 -11.745 5.807 1.00 65.75 79 ASN A O 1
ATOM 613 N N . TRP A 1 80 ? 0.691 -9.656 6.609 1.00 65.38 80 TRP A N 1
ATOM 614 C CA . TRP A 1 80 ? 2.120 -9.326 6.617 1.00 65.38 80 TRP A CA 1
ATOM 615 C C . TRP A 1 80 ? 2.870 -9.946 7.803 1.00 65.38 80 TRP A C 1
ATOM 617 O O . TRP A 1 80 ? 4.082 -10.170 7.710 1.00 65.38 80 TRP A O 1
ATOM 627 N N . ARG A 1 81 ? 2.187 -10.229 8.921 1.00 61.78 81 ARG A N 1
ATOM 628 C CA . ARG A 1 81 ? 2.794 -10.784 10.145 1.00 61.78 81 ARG A CA 1
ATOM 629 C C . ARG A 1 81 ? 3.285 -12.215 9.945 1.00 61.78 81 ARG A C 1
ATOM 631 O O . ARG A 1 81 ? 4.424 -12.511 10.308 1.00 61.78 81 ARG A O 1
ATOM 638 N N . ASP A 1 82 ? 2.489 -13.057 9.294 1.00 59.91 82 ASP A N 1
ATOM 639 C CA . ASP A 1 82 ? 2.789 -14.488 9.136 1.00 59.91 82 ASP A CA 1
ATOM 640 C C . ASP A 1 82 ? 3.546 -14.813 7.840 1.00 59.91 82 ASP A C 1
ATOM 642 O O . ASP A 1 82 ? 3.825 -15.979 7.546 1.00 59.91 82 ASP A O 1
ATOM 646 N N . LYS A 1 83 ? 3.868 -13.784 7.036 1.00 60.38 83 LYS A N 1
ATOM 647 C CA . LYS A 1 83 ? 4.515 -13.892 5.710 1.00 60.38 83 LYS A CA 1
ATOM 648 C C . LYS A 1 83 ? 3.834 -14.904 4.779 1.00 60.38 83 LYS A C 1
ATOM 650 O O . LYS A 1 83 ? 4.451 -15.419 3.843 1.00 60.38 83 LYS A O 1
ATOM 655 N N . THR A 1 84 ? 2.563 -15.194 5.035 1.00 59.97 84 THR A N 1
ATOM 656 C CA . THR A 1 84 ? 1.779 -16.194 4.323 1.00 59.97 84 THR A CA 1
ATOM 657 C C . THR A 1 84 ? 0.619 -15.475 3.665 1.00 59.97 84 THR A C 1
ATOM 659 O O . THR A 1 84 ? -0.303 -15.009 4.324 1.00 59.97 84 THR A O 1
ATOM 662 N N . CYS A 1 85 ? 0.683 -15.367 2.340 1.00 66.06 85 CYS A N 1
ATOM 663 C CA . CYS A 1 85 ? -0.361 -14.714 1.566 1.00 66.06 85 CYS A CA 1
ATOM 664 C C . CYS A 1 85 ? -1.613 -15.589 1.546 1.00 66.06 85 CYS A C 1
ATOM 666 O O . CYS A 1 85 ? -1.598 -16.682 0.983 1.00 66.06 85 CYS A O 1
ATOM 668 N N . SER A 1 86 ? -2.698 -15.097 2.157 1.00 66.75 86 SER A N 1
ATOM 669 C CA . SER A 1 86 ? -4.023 -15.747 2.169 1.00 66.75 86 SER A CA 1
ATOM 670 C C . SER A 1 86 ? -4.630 -15.880 0.767 1.00 66.75 86 SER A C 1
ATOM 672 O O . SER A 1 86 ? -5.529 -16.689 0.521 1.00 66.75 86 SER A O 1
ATOM 674 N N . MET A 1 87 ? -4.095 -15.110 -0.179 1.00 71.50 87 MET A N 1
ATOM 675 C CA . MET A 1 87 ? -4.454 -15.171 -1.587 1.00 71.50 87 MET A CA 1
ATOM 676 C C . MET A 1 87 ? -3.763 -16.326 -2.305 1.00 71.50 87 MET A C 1
ATOM 678 O O . MET A 1 87 ? -4.068 -16.568 -3.465 1.00 71.50 87 MET A O 1
ATOM 682 N N . LEU A 1 88 ? -2.844 -17.045 -1.658 1.00 70.81 88 LEU A N 1
ATOM 683 C CA . LEU A 1 88 ? -2.265 -18.247 -2.240 1.00 70.81 88 LEU A CA 1
ATOM 684 C C . LEU A 1 88 ? -3.244 -19.409 -2.100 1.00 70.81 88 LEU A C 1
ATOM 686 O O . LEU A 1 88 ? -3.827 -19.638 -1.039 1.00 70.81 88 LEU A O 1
ATOM 690 N N . ASN A 1 89 ? -3.419 -20.164 -3.176 1.00 72.31 89 ASN A N 1
ATOM 691 C CA . ASN A 1 89 ? -4.099 -21.447 -3.126 1.00 72.31 89 ASN A CA 1
ATOM 692 C C . ASN A 1 89 ? -3.189 -22.524 -2.487 1.00 72.31 89 ASN A C 1
ATOM 694 O O . ASN A 1 89 ? -2.052 -22.267 -2.073 1.00 72.31 89 ASN A O 1
ATOM 698 N N . GLN A 1 90 ? -3.685 -23.760 -2.419 1.00 75.62 90 GLN A N 1
ATOM 699 C CA . GLN A 1 90 ? -2.929 -24.898 -1.878 1.00 75.62 90 GLN A CA 1
ATOM 700 C C . GLN A 1 90 ? -1.627 -25.176 -2.655 1.00 75.62 90 GLN A C 1
ATOM 702 O O . GLN A 1 90 ? -0.645 -25.614 -2.058 1.00 75.62 90 GLN A O 1
ATOM 707 N N . ASN A 1 91 ? -1.584 -24.827 -3.945 1.00 71.50 91 ASN A N 1
ATOM 708 C CA . ASN A 1 91 ? -0.425 -24.974 -4.830 1.00 71.50 91 ASN A CA 1
ATOM 709 C C . ASN A 1 91 ? 0.569 -23.802 -4.742 1.00 71.50 91 ASN A C 1
ATOM 711 O O . ASN A 1 91 ? 1.543 -23.775 -5.489 1.00 71.50 91 ASN A O 1
ATOM 715 N N . LYS A 1 92 ? 0.353 -22.843 -3.827 1.00 69.31 92 LYS A N 1
ATOM 716 C CA . LYS A 1 92 ? 1.144 -21.605 -3.694 1.00 69.31 92 LYS A CA 1
ATOM 717 C C . LYS A 1 92 ? 1.048 -20.664 -4.900 1.00 69.31 92 LYS A C 1
ATOM 719 O O . LYS A 1 92 ? 1.936 -19.838 -5.093 1.00 69.31 92 LYS A O 1
ATOM 724 N N . GLU A 1 93 ? -0.048 -20.737 -5.645 1.00 69.25 93 GLU A N 1
ATOM 725 C CA . GLU A 1 93 ? -0.367 -19.818 -6.737 1.00 69.25 93 GLU A CA 1
ATOM 726 C C . GLU A 1 93 ? -1.298 -18.706 -6.244 1.00 69.25 93 GLU A C 1
ATOM 728 O O . GLU A 1 93 ? -2.187 -18.943 -5.423 1.00 69.25 93 GLU A O 1
ATOM 733 N N . CYS A 1 94 ? -1.119 -17.488 -6.744 1.00 71.94 94 CYS A N 1
ATOM 734 C CA . CYS A 1 94 ? -1.971 -16.350 -6.434 1.00 71.94 94 CYS A CA 1
ATOM 735 C C . CYS A 1 94 ? -3.353 -16.518 -7.066 1.00 71.94 94 CYS A C 1
ATOM 737 O O . CYS A 1 94 ? -3.490 -16.500 -8.289 1.00 71.94 94 CYS A O 1
ATOM 739 N N . LYS A 1 95 ? -4.394 -16.578 -6.233 1.00 74.88 95 LYS A N 1
ATOM 740 C CA . LYS A 1 95 ? -5.796 -16.645 -6.664 1.00 74.88 95 LYS A CA 1
ATOM 741 C C . LYS A 1 95 ? -6.163 -15.515 -7.630 1.00 74.88 95 LYS A C 1
ATOM 743 O O . LYS A 1 95 ? -6.816 -15.785 -8.627 1.00 74.88 95 LYS A O 1
ATOM 748 N N . LEU A 1 96 ? -5.668 -14.290 -7.413 1.00 76.50 96 LEU A N 1
ATOM 749 C CA . LEU A 1 96 ? -5.921 -13.188 -8.353 1.00 76.50 96 LEU A CA 1
ATOM 750 C C . LEU A 1 96 ? -5.329 -13.447 -9.734 1.00 76.50 96 LEU A C 1
ATOM 752 O O . LEU A 1 96 ? -5.996 -13.211 -10.736 1.00 76.50 96 LEU A O 1
ATOM 756 N N . HIS A 1 97 ? -4.101 -13.966 -9.802 1.00 68.94 97 HIS A N 1
ATOM 757 C CA . HIS A 1 97 ? -3.480 -14.270 -11.088 1.00 68.94 97 HIS A CA 1
ATOM 758 C C . HIS A 1 97 ? -4.223 -15.383 -11.829 1.00 68.94 97 HIS A C 1
ATOM 760 O O . HIS A 1 97 ? -4.366 -15.293 -13.047 1.00 68.94 97 HIS A O 1
ATOM 766 N N . LEU A 1 98 ? -4.718 -16.395 -11.108 1.00 69.88 98 LEU A N 1
ATOM 767 C CA . LEU A 1 98 ? -5.533 -17.467 -11.687 1.00 69.88 98 LEU A CA 1
ATOM 768 C C . LEU A 1 98 ? -6.860 -16.948 -12.256 1.00 69.88 98 LEU A C 1
ATOM 770 O O . LEU A 1 98 ? -7.315 -17.444 -13.281 1.00 69.88 98 LEU A O 1
ATOM 774 N N . GLU A 1 99 ? -7.438 -15.915 -11.645 1.00 74.44 99 GLU A N 1
ATOM 775 C CA . GLU A 1 99 ? -8.643 -15.235 -12.141 1.00 74.44 99 GLU A CA 1
ATOM 776 C C . GLU A 1 99 ? -8.347 -14.175 -13.218 1.00 74.44 99 GLU A C 1
ATOM 778 O O . GLU A 1 99 ? -9.246 -13.480 -13.686 1.00 74.44 99 GLU A O 1
ATOM 783 N N . GLY A 1 100 ? -7.085 -14.035 -13.641 1.00 74.31 100 GLY A N 1
ATOM 784 C CA . GLY A 1 100 ? -6.674 -13.035 -14.627 1.00 74.31 100 GLY A CA 1
ATOM 785 C C . GLY A 1 100 ? -6.669 -11.598 -14.093 1.00 74.31 100 GLY A C 1
ATOM 786 O O . GLY A 1 100 ? -6.517 -10.657 -14.872 1.00 74.31 100 GLY A O 1
ATOM 787 N N . ILE A 1 101 ? -6.791 -11.416 -12.778 1.00 78.38 101 ILE A N 1
ATOM 788 C CA . ILE A 1 101 ? -6.797 -10.117 -12.112 1.00 78.38 101 ILE A CA 1
ATOM 789 C C . ILE A 1 101 ? -5.371 -9.754 -11.686 1.00 78.38 101 ILE A C 1
ATOM 791 O O . ILE A 1 101 ? -4.665 -10.527 -11.036 1.00 78.38 101 ILE A O 1
ATOM 795 N N . LYS A 1 102 ? -4.932 -8.544 -12.038 1.00 78.81 102 LYS A N 1
ATOM 796 C CA . LYS A 1 102 ? -3.624 -8.006 -11.648 1.00 78.81 102 LYS A CA 1
ATOM 797 C C . LYS A 1 102 ? -3.815 -6.674 -10.938 1.00 78.81 102 LYS A C 1
ATOM 799 O O . LYS A 1 102 ? -4.126 -5.700 -11.622 1.00 78.81 102 LYS A O 1
ATOM 804 N N . PRO A 1 103 ? -3.617 -6.620 -9.611 1.00 80.94 103 PRO A N 1
ATOM 805 C CA . PRO A 1 103 ? -3.709 -5.366 -8.884 1.00 80.94 103 PRO A CA 1
ATOM 806 C C . PRO A 1 103 ? -2.737 -4.318 -9.414 1.00 80.94 103 PRO A C 1
ATOM 808 O O . PRO A 1 103 ? -1.652 -4.670 -9.885 1.00 80.94 103 PRO A O 1
ATOM 811 N N . ILE A 1 104 ? -3.096 -3.040 -9.302 1.00 85.44 104 ILE A N 1
ATOM 812 C CA . ILE A 1 104 ? -2.305 -1.917 -9.820 1.00 85.44 104 ILE A CA 1
ATOM 813 C C . ILE A 1 104 ? -0.870 -1.986 -9.295 1.00 85.44 104 ILE A C 1
ATOM 815 O O . ILE A 1 104 ? 0.065 -1.912 -10.092 1.00 85.44 104 ILE A O 1
ATOM 819 N N . GLN A 1 105 ? -0.684 -2.243 -7.995 1.00 79.94 105 GLN A N 1
ATOM 820 C CA . GLN A 1 105 ? 0.648 -2.398 -7.405 1.00 79.94 105 GLN A CA 1
ATOM 821 C C . GLN A 1 105 ? 1.447 -3.526 -8.077 1.00 79.94 105 GLN A C 1
ATOM 823 O O . GLN A 1 105 ? 2.631 -3.368 -8.353 1.00 79.94 105 GLN A O 1
ATOM 828 N N . CYS A 1 106 ? 0.814 -4.661 -8.395 1.00 76.19 106 CYS A N 1
ATOM 829 C CA . CYS A 1 106 ? 1.473 -5.779 -9.077 1.00 76.19 106 CYS A CA 1
ATOM 830 C C . CYS A 1 106 ? 1.871 -5.447 -10.524 1.00 76.19 106 CYS A C 1
ATOM 832 O O . CYS A 1 106 ? 2.829 -6.033 -11.027 1.00 76.19 106 CYS A O 1
ATOM 834 N N . ILE A 1 107 ? 1.161 -4.531 -11.195 1.00 79.44 107 ILE A N 1
ATOM 835 C CA . ILE A 1 107 ? 1.483 -4.083 -12.562 1.00 79.44 107 ILE A CA 1
ATOM 836 C C . ILE A 1 107 ? 2.787 -3.287 -12.574 1.00 79.44 107 ILE A C 1
ATOM 838 O O . ILE A 1 107 ? 3.589 -3.435 -13.493 1.00 79.44 107 ILE A O 1
ATOM 842 N N . ILE A 1 108 ? 3.003 -2.466 -11.553 1.00 79.12 108 ILE A N 1
ATOM 843 C CA . ILE A 1 108 ? 4.164 -1.580 -11.452 1.00 79.12 108 ILE A CA 1
ATOM 844 C C . ILE A 1 108 ? 5.310 -2.183 -10.637 1.00 79.12 108 ILE A C 1
ATOM 846 O O . ILE A 1 108 ? 6.309 -1.514 -10.433 1.00 79.12 108 ILE A O 1
ATOM 850 N N . VAL A 1 109 ? 5.236 -3.437 -10.180 1.00 76.44 109 VAL A N 1
ATOM 851 C CA . VAL A 1 109 ? 6.374 -4.084 -9.505 1.00 76.44 109 VAL A CA 1
ATOM 852 C C . VAL A 1 109 ? 7.590 -4.132 -10.448 1.00 76.44 109 VAL A C 1
ATOM 854 O O . VAL A 1 109 ? 7.465 -4.587 -11.588 1.00 76.44 109 VAL A O 1
ATO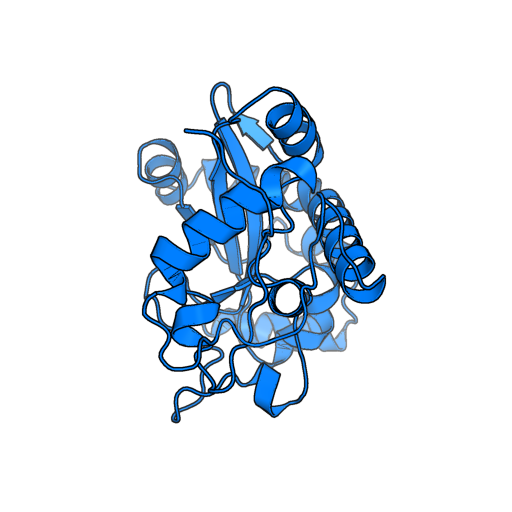M 857 N N . PRO A 1 110 ? 8.786 -3.722 -9.984 1.00 75.19 110 PRO A N 1
ATOM 858 C CA . PRO A 1 110 ? 9.180 -3.504 -8.590 1.00 75.19 110 PRO A CA 1
ATOM 859 C C . PRO A 1 110 ? 9.278 -2.037 -8.177 1.00 75.19 110 PRO A C 1
ATOM 861 O O . PRO A 1 110 ? 9.931 -1.740 -7.180 1.00 75.19 110 PRO A O 1
ATOM 864 N N . PHE A 1 111 ? 8.671 -1.139 -8.941 1.00 80.62 111 PHE A N 1
ATOM 865 C CA . PHE A 1 111 ? 8.502 0.244 -8.535 1.00 80.62 111 PHE A CA 1
ATOM 866 C C . PHE A 1 111 ? 7.613 0.283 -7.295 1.00 80.62 111 PHE A C 1
ATOM 868 O O . PHE A 1 111 ? 6.726 -0.557 -7.111 1.00 80.62 111 PHE A O 1
ATOM 875 N N . ASP A 1 112 ? 7.860 1.264 -6.444 1.00 81.06 112 ASP A N 1
ATOM 876 C CA . ASP A 1 112 ? 6.979 1.569 -5.330 1.00 81.06 112 ASP A CA 1
ATOM 877 C C . ASP A 1 112 ? 6.245 2.854 -5.696 1.00 81.06 112 ASP A C 1
ATOM 879 O O . ASP A 1 112 ? 6.857 3.923 -5.724 1.00 81.06 112 ASP A O 1
ATOM 883 N N . ALA A 1 113 ? 4.950 2.747 -6.021 1.00 77.75 113 ALA A N 1
ATOM 884 C CA . ALA A 1 113 ? 4.109 3.903 -6.342 1.00 77.75 113 ALA A CA 1
ATOM 885 C C . ALA A 1 113 ? 3.828 4.818 -5.155 1.00 77.75 113 ALA A C 1
ATOM 887 O O . ALA A 1 113 ? 3.045 5.752 -5.277 1.00 77.75 113 ALA A O 1
ATOM 888 N N . ILE A 1 114 ? 4.440 4.578 -4.003 1.00 80.25 114 ILE A N 1
ATOM 889 C CA . ILE A 1 114 ? 4.539 5.609 -2.987 1.00 80.25 114 ILE A CA 1
ATOM 890 C C . ILE A 1 114 ? 5.589 6.645 -3.393 1.00 80.25 114 ILE A C 1
ATOM 892 O O . ILE A 1 114 ? 5.355 7.817 -3.151 1.00 80.25 114 ILE A O 1
ATOM 896 N N . TYR A 1 115 ? 6.712 6.260 -4.008 1.00 80.69 115 TYR A N 1
ATOM 897 C CA . TYR A 1 115 ? 7.875 7.129 -4.249 1.00 80.69 115 TYR A CA 1
ATOM 898 C C . TYR A 1 115 ? 7.779 7.884 -5.576 1.00 80.69 115 TYR A C 1
ATOM 900 O O . TYR A 1 115 ? 7.268 7.322 -6.532 1.00 80.69 115 TYR A O 1
ATOM 908 N N . PRO A 1 116 ? 8.332 9.104 -5.712 1.00 78.94 116 PRO A N 1
ATOM 909 C CA . PRO A 1 116 ? 8.346 9.816 -6.984 1.00 78.94 116 PRO A CA 1
ATOM 910 C C . PRO A 1 116 ? 9.254 9.120 -8.002 1.00 78.94 116 PRO A C 1
ATOM 912 O O . PRO A 1 116 ? 10.167 8.367 -7.661 1.00 78.94 116 PRO A O 1
ATOM 915 N N . GLU A 1 117 ? 9.021 9.439 -9.269 1.00 81.69 117 GLU A N 1
ATOM 916 C CA . GLU A 1 117 ? 9.766 8.939 -10.423 1.00 81.69 117 GLU A CA 1
ATOM 917 C C . GLU A 1 117 ? 11.288 9.089 -10.288 1.00 81.69 117 GLU A C 1
ATOM 919 O O . GLU A 1 117 ? 12.031 8.130 -10.496 1.00 81.69 117 GLU A O 1
ATOM 924 N N . SER A 1 118 ? 11.750 10.248 -9.820 1.00 78.75 118 SER A N 1
ATOM 925 C CA . SER A 1 118 ? 13.167 10.543 -9.574 1.00 78.75 118 SER A CA 1
ATOM 926 C C . SER A 1 118 ? 13.846 9.566 -8.602 1.00 78.75 118 SER A C 1
ATOM 928 O O . SER A 1 118 ? 15.058 9.366 -8.676 1.00 78.75 118 SER A O 1
ATOM 930 N N . LEU A 1 119 ? 13.084 8.928 -7.706 1.00 78.44 119 LEU A N 1
ATOM 931 C CA . LEU A 1 119 ? 13.594 8.021 -6.674 1.00 78.44 119 LEU A CA 1
ATOM 932 C C . LEU A 1 119 ? 13.381 6.541 -7.007 1.00 78.44 119 LEU A C 1
ATOM 934 O O . LEU A 1 119 ? 13.883 5.674 -6.289 1.00 78.44 119 LEU A O 1
ATOM 938 N N . GLN A 1 120 ? 12.709 6.227 -8.117 1.00 82.81 120 GLN A N 1
ATOM 939 C CA . GLN A 1 120 ? 12.410 4.841 -8.483 1.00 82.81 120 GLN A CA 1
ATOM 940 C C . GLN A 1 120 ? 13.661 4.004 -8.704 1.00 82.81 120 GLN A C 1
ATOM 942 O O . GLN A 1 120 ? 13.686 2.819 -8.375 1.00 82.81 120 GLN A O 1
ATOM 947 N N . GLY A 1 121 ? 14.742 4.627 -9.172 1.00 75.50 121 GLY A N 1
ATOM 948 C CA . GLY A 1 121 ? 15.996 3.917 -9.342 1.00 75.50 121 GLY A CA 1
ATOM 949 C C . GLY A 1 121 ? 16.583 3.360 -8.035 1.00 75.50 121 GLY A C 1
ATOM 950 O O . GLY A 1 121 ? 17.260 2.331 -8.043 1.00 75.50 121 GLY A O 1
ATOM 951 N N . LEU A 1 122 ? 16.313 4.008 -6.900 1.00 71.50 122 LEU A N 1
ATOM 952 C CA . LEU A 1 122 ? 16.748 3.533 -5.584 1.00 71.50 122 LEU A CA 1
ATOM 953 C C . LEU A 1 122 ? 15.888 2.355 -5.124 1.00 71.50 122 LEU A C 1
ATOM 955 O O . LEU A 1 122 ? 16.422 1.304 -4.766 1.00 71.50 122 LEU A O 1
ATOM 959 N N . VAL A 1 123 ? 14.565 2.504 -5.229 1.00 79.69 123 VAL A N 1
ATOM 960 C CA . VAL A 1 123 ? 13.584 1.470 -4.870 1.00 79.69 123 VAL A CA 1
ATOM 961 C C . VAL A 1 123 ? 13.869 0.170 -5.616 1.00 79.69 123 VAL A C 1
ATOM 963 O O . VAL A 1 123 ? 13.929 -0.904 -5.021 1.00 79.69 123 VAL A O 1
ATOM 966 N N . ILE A 1 124 ? 14.112 0.267 -6.921 1.00 79.12 124 ILE A N 1
ATOM 967 C CA . ILE A 1 124 ? 14.422 -0.873 -7.778 1.00 79.12 124 ILE A CA 1
ATOM 968 C C . ILE A 1 124 ? 15.642 -1.652 -7.266 1.00 79.12 124 ILE A C 1
ATOM 970 O O . ILE A 1 124 ? 15.609 -2.884 -7.172 1.00 79.12 124 ILE A O 1
ATOM 974 N N . VAL A 1 125 ? 16.727 -0.945 -6.938 1.00 76.12 125 VAL A N 1
ATOM 975 C CA . VAL A 1 125 ? 17.972 -1.554 -6.451 1.00 76.12 125 VAL A CA 1
ATOM 976 C C . VAL A 1 125 ? 17.742 -2.250 -5.110 1.00 76.12 125 VAL A C 1
ATOM 978 O O . VAL A 1 125 ? 18.161 -3.399 -4.940 1.00 76.12 125 VAL A O 1
ATOM 981 N N . GLU A 1 126 ? 17.034 -1.603 -4.184 1.00 76.44 126 GLU A N 1
ATOM 982 C CA . GLU A 1 126 ? 16.704 -2.171 -2.873 1.00 76.44 126 GLU A CA 1
ATOM 983 C C . GLU A 1 126 ? 15.828 -3.422 -2.991 1.00 76.44 126 GLU A C 1
ATOM 985 O O . GLU A 1 126 ? 16.127 -4.466 -2.407 1.00 76.44 126 GLU A O 1
ATOM 990 N N . GLN A 1 127 ? 14.776 -3.356 -3.804 1.00 79.06 127 GLN A N 1
ATOM 991 C CA . GLN A 1 127 ? 13.857 -4.467 -4.023 1.00 79.06 127 GLN A CA 1
ATOM 992 C C . GLN A 1 127 ? 14.554 -5.665 -4.683 1.00 79.06 127 GLN A C 1
ATOM 994 O O . GLN A 1 127 ? 14.314 -6.817 -4.303 1.00 79.06 127 GLN A O 1
ATOM 999 N N . ARG A 1 128 ? 15.459 -5.409 -5.639 1.00 76.38 128 ARG A N 1
ATOM 1000 C CA . ARG A 1 128 ? 16.304 -6.437 -6.264 1.00 76.38 128 ARG A CA 1
ATOM 1001 C C . ARG A 1 128 ? 17.227 -7.104 -5.247 1.00 76.38 128 ARG A C 1
ATOM 1003 O O . ARG A 1 128 ? 17.342 -8.326 -5.276 1.00 76.38 128 ARG A O 1
ATOM 1010 N N . ALA A 1 129 ? 17.878 -6.333 -4.376 1.00 72.44 129 ALA A N 1
ATOM 1011 C CA . ALA A 1 129 ? 18.802 -6.853 -3.365 1.00 72.44 129 ALA A CA 1
ATOM 1012 C C . ALA A 1 129 ? 18.087 -7.565 -2.201 1.00 72.44 129 ALA A C 1
ATOM 1014 O O . ALA A 1 129 ? 18.641 -8.483 -1.599 1.00 72.44 129 ALA A O 1
ATOM 1015 N N . GLY A 1 130 ? 16.859 -7.153 -1.888 1.00 74.50 130 GLY A N 1
ATOM 1016 C CA . GLY A 1 130 ? 16.053 -7.712 -0.810 1.00 74.50 130 GLY A CA 1
ATOM 1017 C C . GLY A 1 130 ? 15.052 -8.755 -1.299 1.00 74.50 130 GLY A C 1
ATOM 1018 O O . GLY A 1 130 ? 15.332 -9.955 -1.354 1.00 74.50 130 GLY A O 1
ATOM 1019 N N . LYS A 1 131 ? 13.840 -8.283 -1.600 1.00 71.06 131 LYS A N 1
ATOM 1020 C CA . LYS A 1 131 ? 12.635 -9.091 -1.822 1.00 71.06 131 LYS A CA 1
ATOM 1021 C C . LYS A 1 131 ? 12.751 -10.034 -3.018 1.00 71.06 131 LYS A C 1
ATOM 1023 O O . LYS A 1 131 ? 12.408 -11.213 -2.915 1.00 71.06 131 LYS A O 1
ATOM 1028 N N . PHE A 1 132 ? 13.262 -9.538 -4.142 1.00 74.69 132 PHE A N 1
ATOM 1029 C CA . PHE A 1 132 ? 13.290 -10.298 -5.390 1.00 74.69 132 PHE A CA 1
ATOM 1030 C C . PHE A 1 132 ? 14.520 -11.185 -5.555 1.00 74.69 132 PHE A C 1
ATOM 1032 O O . PHE A 1 132 ? 14.441 -12.159 -6.301 1.00 74.69 132 PHE A O 1
ATOM 1039 N N . PHE A 1 133 ? 15.601 -10.942 -4.805 1.00 73.50 133 PHE A N 1
ATOM 1040 C CA . PHE A 1 133 ? 16.803 -11.786 -4.824 1.00 73.50 133 PHE A CA 1
ATOM 1041 C C . PHE A 1 133 ? 16.491 -13.274 -4.590 1.00 73.50 133 PHE A C 1
ATOM 1043 O O . PHE A 1 133 ? 17.169 -14.152 -5.116 1.00 73.50 133 PHE A O 1
ATOM 1050 N N . ARG A 1 134 ? 15.443 -13.569 -3.810 1.00 72.75 134 ARG A N 1
ATOM 1051 C CA . ARG A 1 134 ? 15.034 -14.940 -3.467 1.00 72.75 134 ARG A CA 1
ATOM 1052 C C . ARG A 1 134 ? 13.952 -15.520 -4.382 1.00 72.75 134 ARG A C 1
ATOM 1054 O O . ARG A 1 134 ? 13.632 -16.699 -4.244 1.00 72.75 134 ARG A O 1
ATOM 1061 N N . CYS A 1 135 ? 13.370 -14.743 -5.299 1.00 74.50 135 CYS A N 1
ATOM 1062 C CA . CYS A 1 135 ? 12.351 -15.259 -6.216 1.00 74.50 135 CYS A CA 1
ATOM 1063 C C . CYS A 1 135 ? 13.004 -15.997 -7.389 1.00 74.50 135 CYS A C 1
ATOM 1065 O O . CYS A 1 135 ? 13.580 -15.399 -8.287 1.00 74.50 135 CYS A O 1
ATOM 1067 N N . GLN A 1 136 ? 12.844 -17.321 -7.428 1.00 68.88 136 GLN A N 1
ATOM 1068 C CA . GLN A 1 136 ? 13.340 -18.164 -8.528 1.00 68.88 136 GLN A CA 1
ATOM 1069 C C . GLN A 1 136 ? 12.660 -17.874 -9.881 1.00 68.88 136 GLN A C 1
ATOM 1071 O O . GLN A 1 136 ? 13.191 -18.211 -10.937 1.00 68.88 136 GLN A O 1
ATOM 1076 N N . GLY A 1 137 ? 11.460 -17.289 -9.850 1.00 66.50 137 GLY A N 1
ATOM 1077 C CA . GLY A 1 137 ? 10.711 -16.820 -11.014 1.00 66.50 137 GLY A CA 1
ATOM 1078 C C . GLY A 1 137 ? 11.113 -15.428 -11.489 1.00 66.50 137 GLY A C 1
ATOM 1079 O O . GLY A 1 137 ? 10.512 -14.930 -12.431 1.00 66.50 137 GLY A O 1
ATOM 1080 N N . PHE A 1 138 ? 12.092 -14.783 -10.861 1.00 70.38 138 PHE A N 1
ATOM 1081 C CA . PHE A 1 138 ? 12.515 -13.437 -11.213 1.00 70.38 138 PHE A CA 1
ATOM 1082 C C . PHE A 1 138 ? 13.583 -13.476 -12.305 1.00 70.38 138 PHE A C 1
ATOM 1084 O O . PHE A 1 138 ? 14.597 -14.162 -12.172 1.00 70.38 138 PHE A O 1
ATOM 1091 N N . LYS A 1 139 ? 13.362 -12.731 -13.390 1.00 69.25 139 LYS A N 1
ATOM 1092 C CA . LYS A 1 139 ? 14.343 -12.545 -14.465 1.00 69.25 139 LYS A CA 1
ATOM 1093 C C . LYS A 1 139 ? 14.471 -11.078 -14.856 1.00 69.25 139 LYS A C 1
ATOM 1095 O O . LYS A 1 139 ? 13.470 -10.404 -15.096 1.00 69.25 139 LYS A O 1
ATOM 1100 N N . ASP A 1 140 ? 15.719 -10.656 -15.020 1.00 72.88 140 ASP A N 1
ATOM 1101 C CA . ASP A 1 140 ? 16.137 -9.356 -15.556 1.00 72.88 140 ASP A CA 1
ATOM 1102 C C . ASP A 1 140 ? 16.405 -9.505 -17.066 1.00 72.88 140 ASP A C 1
ATOM 1104 O O . ASP A 1 140 ? 17.546 -9.607 -17.505 1.00 72.88 140 ASP A O 1
ATOM 1108 N N . THR A 1 141 ? 15.345 -9.733 -17.855 1.00 62.53 141 THR A N 1
ATOM 1109 C CA . THR A 1 141 ? 15.484 -10.168 -19.271 1.00 62.53 141 THR A CA 1
ATOM 1110 C C . THR A 1 141 ? 14.536 -9.488 -20.264 1.00 62.53 141 THR A C 1
ATOM 1112 O O . THR A 1 141 ? 14.572 -9.813 -21.448 1.00 62.53 141 THR A O 1
ATOM 1115 N N . LYS A 1 142 ? 13.680 -8.556 -19.823 1.00 65.62 142 LYS A N 1
ATOM 1116 C CA . LYS A 1 142 ? 12.759 -7.818 -20.711 1.00 65.62 142 LYS A CA 1
ATOM 1117 C C . LYS A 1 142 ? 13.315 -6.459 -21.144 1.00 65.62 142 LYS A C 1
ATOM 1119 O O . LYS A 1 142 ? 14.240 -5.931 -20.537 1.00 65.62 142 LYS A O 1
ATOM 1124 N N . SER A 1 143 ? 12.702 -5.888 -22.181 1.00 65.06 143 SER A N 1
ATOM 1125 C CA . SER A 1 143 ? 12.946 -4.529 -22.682 1.00 65.06 143 SER A CA 1
ATOM 1126 C C . SER A 1 143 ? 12.693 -3.473 -21.612 1.00 65.06 143 SER A C 1
ATOM 1128 O O . SER A 1 143 ? 11.589 -3.463 -21.083 1.00 65.06 143 SER A O 1
ATOM 1130 N N . LEU A 1 144 ? 13.664 -2.588 -21.349 1.00 70.62 144 LEU A N 1
ATOM 1131 C CA . LEU A 1 144 ? 13.602 -1.513 -20.343 1.00 70.62 144 LEU A CA 1
ATOM 1132 C C . LEU A 1 144 ? 12.245 -0.784 -20.338 1.00 70.62 144 LEU A C 1
ATOM 1134 O O . LEU A 1 144 ? 11.868 -0.179 -21.342 1.00 70.62 144 LEU A O 1
ATOM 1138 N N . ILE A 1 145 ? 11.541 -0.837 -19.204 1.00 77.06 145 ILE A N 1
ATOM 1139 C CA . ILE A 1 145 ? 10.310 -0.072 -18.949 1.00 77.06 145 ILE A CA 1
ATOM 1140 C C . ILE A 1 145 ? 10.604 1.278 -18.305 1.00 77.06 145 ILE A C 1
ATOM 1142 O O . ILE A 1 145 ? 9.718 2.124 -18.268 1.00 77.06 145 ILE A O 1
ATOM 1146 N N . TRP A 1 146 ? 11.836 1.485 -17.838 1.00 79.88 146 TRP A N 1
ATOM 1147 C CA . TRP A 1 146 ? 12.317 2.715 -17.231 1.00 79.88 146 TRP A CA 1
ATOM 1148 C C . TRP A 1 146 ? 13.681 3.080 -17.818 1.00 79.88 146 TRP A C 1
ATOM 1150 O O . TRP A 1 146 ? 14.630 2.298 -17.787 1.00 79.88 146 TRP A O 1
ATOM 1160 N N . GLU A 1 147 ? 13.779 4.258 -18.419 1.00 75.75 147 GLU A N 1
ATOM 1161 C CA . GLU A 1 147 ? 14.993 4.722 -19.084 1.00 75.75 147 GLU A CA 1
ATOM 1162 C C . GLU A 1 147 ? 15.148 6.217 -18.817 1.00 75.75 147 GLU A C 1
ATOM 1164 O O . GLU A 1 147 ? 14.183 6.958 -18.936 1.00 75.75 147 GLU A O 1
ATOM 1169 N N . LYS A 1 148 ? 16.351 6.674 -18.436 1.00 74.75 148 LYS A N 1
ATOM 1170 C CA . LYS A 1 148 ? 16.654 8.107 -18.227 1.00 74.75 148 LYS A CA 1
ATOM 1171 C C . LYS A 1 148 ? 15.602 8.835 -17.368 1.00 74.75 148 LYS A C 1
ATOM 1173 O O . LYS A 1 148 ? 15.142 9.920 -17.724 1.00 74.75 148 LYS A O 1
ATOM 1178 N N . GLY A 1 149 ? 15.202 8.210 -16.262 1.00 76.19 149 GLY A N 1
ATOM 1179 C CA . GLY A 1 149 ? 14.306 8.818 -15.280 1.00 76.19 149 GLY A CA 1
ATOM 1180 C C . GLY A 1 149 ? 12.825 8.875 -15.667 1.00 76.19 149 GLY A C 1
ATOM 1181 O O . GLY A 1 149 ? 12.117 9.685 -15.084 1.00 76.19 149 GLY A O 1
ATOM 1182 N N . HIS A 1 150 ? 12.359 8.077 -16.636 1.00 81.75 150 HIS A N 1
ATOM 1183 C CA . HIS A 1 150 ? 10.940 8.020 -17.006 1.00 81.75 150 HIS A CA 1
ATOM 1184 C C . HIS A 1 150 ? 10.498 6.628 -17.477 1.00 81.75 150 HIS A C 1
ATOM 1186 O O . HIS A 1 150 ? 11.307 5.818 -17.946 1.00 81.75 150 HIS A O 1
ATOM 1192 N N . PHE A 1 151 ? 9.188 6.364 -17.404 1.00 85.06 151 PHE A N 1
ATOM 1193 C CA . PHE A 1 151 ? 8.588 5.154 -17.967 1.00 85.06 151 PHE A CA 1
ATOM 1194 C C . PHE A 1 151 ? 8.552 5.208 -19.498 1.00 85.06 151 PHE A C 1
ATOM 1196 O O . PHE A 1 151 ? 8.095 6.184 -20.091 1.00 85.06 151 PHE A O 1
ATOM 1203 N N . LYS A 1 152 ? 8.962 4.118 -20.149 1.00 82.56 152 LYS A N 1
ATOM 1204 C CA . LYS A 1 152 ? 8.951 3.999 -21.613 1.00 82.56 152 LYS A CA 1
ATOM 1205 C C . LYS A 1 152 ? 7.547 3.798 -22.186 1.00 82.56 152 LYS A C 1
ATOM 1207 O O . LYS A 1 152 ? 7.263 4.233 -23.299 1.00 82.56 152 LYS A O 1
ATOM 1212 N N . GLU A 1 153 ? 6.671 3.124 -21.442 1.00 83.69 153 GLU A N 1
ATOM 1213 C CA . GLU A 1 153 ? 5.296 2.851 -21.864 1.00 83.69 153 GLU A CA 1
ATOM 1214 C C . GLU A 1 153 ? 4.301 3.610 -20.982 1.00 83.69 153 GLU A C 1
ATOM 1216 O O . GLU A 1 153 ? 4.336 3.522 -19.752 1.00 83.69 153 GLU A O 1
ATOM 1221 N N . GLY A 1 154 ? 3.352 4.303 -21.620 1.00 87.00 154 GLY A N 1
ATOM 1222 C CA . GLY A 1 154 ? 2.353 5.117 -20.921 1.00 87.00 154 GLY A CA 1
ATOM 1223 C C . GLY A 1 154 ? 1.448 4.325 -19.971 1.00 87.00 154 GLY A C 1
ATOM 1224 O O . GLY A 1 154 ? 0.916 4.897 -19.025 1.00 87.00 154 GLY A O 1
ATOM 1225 N N . ALA A 1 155 ? 1.301 3.012 -20.174 1.00 86.44 155 ALA A N 1
ATOM 1226 C CA . ALA A 1 155 ? 0.514 2.151 -19.294 1.00 86.44 155 ALA A CA 1
ATOM 1227 C C . ALA A 1 155 ? 1.109 2.050 -17.877 1.00 86.44 155 ALA A C 1
ATOM 1229 O O . ALA A 1 155 ? 0.361 2.158 -16.906 1.00 86.44 155 ALA A O 1
ATOM 1230 N N . PHE A 1 156 ? 2.436 1.905 -17.742 1.00 85.00 156 PHE A N 1
ATOM 1231 C CA . PHE A 1 156 ? 3.095 1.847 -16.428 1.00 85.00 156 PHE A CA 1
ATOM 1232 C C . PHE A 1 156 ? 3.047 3.198 -15.720 1.00 85.00 156 PHE A C 1
ATOM 1234 O O . PHE A 1 156 ? 2.690 3.252 -14.546 1.00 85.00 156 PHE A O 1
ATOM 1241 N N . TYR A 1 157 ? 3.303 4.288 -16.451 1.00 88.62 157 TYR A N 1
ATOM 1242 C CA . TYR A 1 157 ? 3.153 5.641 -15.914 1.00 88.62 157 TYR A CA 1
ATOM 1243 C C . TYR A 1 157 ? 1.726 5.901 -15.421 1.00 88.62 157 TYR A C 1
ATOM 1245 O O . TYR A 1 157 ? 1.521 6.399 -14.315 1.00 88.62 157 TYR A O 1
ATOM 1253 N N . LYS A 1 158 ? 0.719 5.512 -16.213 1.00 90.38 158 LYS A N 1
ATOM 1254 C CA . LYS A 1 158 ? -0.686 5.643 -15.828 1.00 90.38 158 LYS A CA 1
ATOM 1255 C C . LYS A 1 158 ? -1.001 4.833 -14.570 1.00 90.38 158 LYS A C 1
ATOM 1257 O O . LYS A 1 158 ? -1.608 5.384 -13.663 1.00 90.38 158 LYS A O 1
ATOM 1262 N N . ALA A 1 159 ? -0.571 3.572 -14.492 1.00 88.50 159 ALA A N 1
ATOM 1263 C CA . ALA A 1 159 ? -0.788 2.728 -13.315 1.00 88.50 159 ALA A CA 1
ATOM 1264 C C . ALA A 1 159 ? -0.137 3.322 -12.054 1.00 88.50 159 ALA A C 1
ATOM 1266 O O . ALA A 1 159 ? -0.774 3.411 -11.008 1.00 88.50 159 ALA A O 1
ATOM 1267 N N . PHE A 1 160 ? 1.097 3.809 -12.182 1.00 88.69 160 PHE A N 1
ATOM 1268 C CA . PHE A 1 160 ? 1.828 4.488 -11.117 1.00 88.69 160 PHE A CA 1
ATOM 1269 C C . PHE A 1 160 ? 1.093 5.750 -10.625 1.00 88.69 160 PHE A C 1
ATOM 1271 O O . PHE A 1 160 ? 0.861 5.926 -9.429 1.00 88.69 160 PHE A O 1
ATOM 1278 N N . ARG A 1 161 ? 0.642 6.603 -11.553 1.00 88.69 161 ARG A N 1
ATOM 1279 C CA . ARG A 1 161 ? -0.145 7.810 -11.247 1.00 88.69 161 ARG A CA 1
ATOM 1280 C C . ARG A 1 161 ? -1.506 7.492 -10.632 1.00 88.69 161 ARG A C 1
ATOM 1282 O O . ARG A 1 161 ? -1.937 8.197 -9.721 1.00 88.69 161 ARG A O 1
ATOM 1289 N N . ASP A 1 162 ? -2.185 6.469 -11.142 1.00 90.50 162 ASP A N 1
ATOM 1290 C CA . ASP A 1 162 ? -3.482 6.024 -10.637 1.00 90.50 162 ASP A CA 1
ATOM 1291 C C . ASP A 1 162 ? -3.346 5.530 -9.188 1.00 90.50 162 ASP A C 1
ATOM 1293 O O . ASP A 1 162 ? -4.141 5.942 -8.345 1.00 90.50 162 ASP A O 1
ATOM 1297 N N . TYR A 1 163 ? -2.301 4.759 -8.864 1.00 90.25 163 TYR A N 1
ATOM 1298 C CA . TYR A 1 163 ? -2.034 4.321 -7.489 1.00 90.25 163 TYR A CA 1
ATOM 1299 C C . TYR A 1 163 ? -1.804 5.505 -6.540 1.00 90.25 163 TYR A C 1
ATOM 1301 O O . TYR A 1 163 ? -2.472 5.605 -5.513 1.00 90.25 163 TYR A O 1
ATOM 1309 N N . HIS A 1 164 ? -0.935 6.456 -6.906 1.00 87.19 164 HIS A N 1
ATOM 1310 C CA . HIS A 1 164 ? -0.704 7.676 -6.117 1.00 87.19 164 HIS A CA 1
ATOM 1311 C C . HIS A 1 164 ? -1.999 8.447 -5.826 1.00 87.19 164 HIS A C 1
ATOM 1313 O O . HIS A 1 164 ? -2.206 8.933 -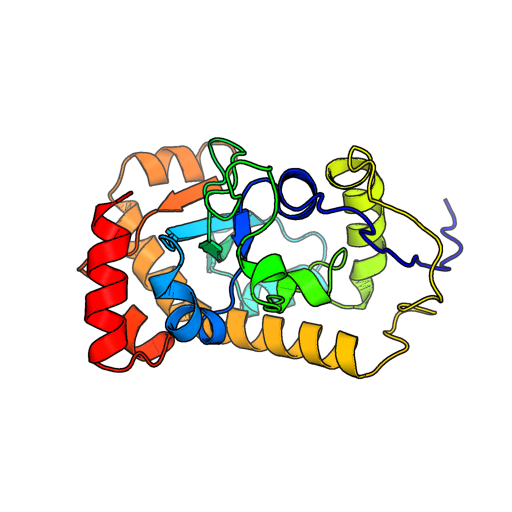4.712 1.00 87.19 164 HIS A O 1
ATOM 1319 N N . ARG A 1 165 ? -2.882 8.570 -6.827 1.00 89.12 165 ARG A N 1
ATOM 1320 C CA . ARG A 1 165 ? -4.176 9.240 -6.659 1.00 89.12 165 ARG A CA 1
ATOM 1321 C C . ARG A 1 165 ? -5.045 8.511 -5.635 1.00 89.12 165 ARG A C 1
ATOM 1323 O O . ARG A 1 165 ? -5.636 9.163 -4.777 1.00 89.12 165 ARG A O 1
ATOM 1330 N N . GLU A 1 166 ? -5.109 7.184 -5.704 1.00 90.81 166 GLU A N 1
ATOM 1331 C CA . GLU A 1 166 ? -5.878 6.384 -4.747 1.00 90.81 166 GLU A CA 1
ATOM 1332 C C . GLU A 1 166 ? -5.293 6.451 -3.327 1.00 90.81 166 GLU A C 1
ATOM 1334 O O . GLU A 1 166 ? -6.052 6.572 -2.366 1.00 90.81 166 GLU A O 1
ATOM 1339 N N . MET A 1 167 ? -3.963 6.494 -3.188 1.00 88.25 167 MET A N 1
ATOM 1340 C CA . MET A 1 167 ? -3.292 6.717 -1.899 1.00 88.25 167 MET A CA 1
ATOM 1341 C C . MET A 1 167 ? -3.675 8.059 -1.270 1.00 88.25 167 MET A C 1
ATOM 1343 O O . MET A 1 167 ? -3.975 8.133 -0.079 1.00 88.25 167 MET A O 1
ATOM 1347 N N . GLY A 1 168 ? -3.722 9.127 -2.070 1.00 88.50 168 GLY A N 1
ATOM 1348 C CA . GLY A 1 168 ? -4.213 10.423 -1.601 1.00 88.50 168 GLY A CA 1
ATOM 1349 C C . GLY A 1 168 ? -5.678 10.356 -1.158 1.00 88.50 168 GLY A C 1
ATOM 1350 O O . GLY A 1 168 ? -6.037 10.900 -0.117 1.00 88.50 168 GLY A O 1
ATOM 1351 N N . ARG A 1 169 ? -6.519 9.633 -1.909 1.00 89.94 169 ARG A N 1
ATOM 1352 C CA . ARG A 1 169 ? -7.959 9.496 -1.643 1.00 89.94 169 ARG A CA 1
ATOM 1353 C C . ARG A 1 169 ? -8.266 8.767 -0.335 1.00 89.94 169 ARG A C 1
ATOM 1355 O O . ARG A 1 169 ? -9.222 9.123 0.347 1.00 89.94 169 ARG A O 1
ATOM 1362 N N . GLN A 1 170 ? -7.466 7.766 0.030 1.00 91.06 170 GLN A N 1
ATOM 1363 C CA . GLN A 1 170 ? -7.675 7.007 1.266 1.00 91.06 170 GLN A CA 1
ATOM 1364 C C . GLN A 1 170 ? -7.085 7.676 2.514 1.00 91.06 170 GLN A C 1
ATOM 1366 O O . GLN A 1 170 ? -7.397 7.248 3.621 1.00 91.06 170 GLN A O 1
ATOM 1371 N N . ARG A 1 171 ? -6.269 8.730 2.374 1.00 91.06 171 ARG A N 1
ATOM 1372 C CA . ARG A 1 171 ? -5.570 9.388 3.492 1.00 91.06 171 ARG A CA 1
ATOM 1373 C C . ARG A 1 171 ? -6.491 9.763 4.654 1.00 91.06 171 ARG A C 1
ATOM 1375 O O . ARG A 1 171 ? -6.177 9.447 5.799 1.00 91.06 171 ARG A O 1
ATOM 1382 N N . ASP A 1 172 ? -7.619 10.408 4.369 1.00 91.31 172 ASP A N 1
ATOM 1383 C CA . ASP A 1 172 ? -8.547 10.875 5.408 1.00 91.31 172 ASP A CA 1
ATOM 1384 C C . ASP A 1 172 ? -9.172 9.705 6.172 1.00 91.31 172 ASP A C 1
ATOM 1386 O O . ASP A 1 172 ? -9.311 9.743 7.397 1.00 91.31 172 ASP A O 1
ATOM 1390 N N . PHE A 1 173 ? -9.510 8.631 5.456 1.00 93.50 173 PHE A N 1
ATOM 1391 C CA . PHE A 1 173 ? -9.957 7.386 6.068 1.00 93.50 173 PHE A CA 1
ATOM 1392 C C . PHE A 1 173 ? -8.855 6.774 6.946 1.00 93.50 173 PHE A C 1
ATOM 1394 O O . PHE A 1 173 ? -9.119 6.402 8.091 1.00 93.50 173 PHE A O 1
ATOM 1401 N N . MET A 1 174 ? -7.618 6.729 6.444 1.00 94.12 174 MET A N 1
ATOM 1402 C CA . MET A 1 174 ? -6.468 6.200 7.175 1.00 94.12 174 MET A CA 1
ATOM 1403 C C . MET A 1 174 ? -6.192 6.996 8.458 1.00 94.12 174 MET A C 1
ATOM 1405 O O . MET A 1 174 ? -5.937 6.383 9.492 1.00 94.12 174 MET A O 1
ATOM 1409 N N . ASP A 1 175 ? -6.289 8.331 8.447 1.00 93.06 175 ASP A N 1
ATOM 1410 C CA . ASP A 1 175 ? -6.086 9.144 9.658 1.00 93.06 175 ASP A CA 1
ATOM 1411 C C . ASP A 1 175 ? -7.207 8.952 10.679 1.00 93.06 175 ASP A C 1
ATOM 1413 O O . ASP A 1 175 ? -6.928 8.803 11.872 1.00 93.06 175 ASP A O 1
ATOM 1417 N N . LYS A 1 176 ? -8.465 8.860 10.223 1.00 92.56 176 LYS A N 1
ATOM 1418 C CA . LYS A 1 176 ? -9.600 8.516 11.091 1.00 92.56 176 LYS A CA 1
ATOM 1419 C C . LYS A 1 176 ? -9.373 7.164 11.765 1.00 92.56 176 LYS A C 1
ATOM 1421 O O . LYS A 1 176 ? -9.366 7.105 12.994 1.00 92.56 176 LYS A O 1
ATOM 1426 N N . LEU A 1 177 ? -9.126 6.104 10.987 1.00 93.19 177 LEU A N 1
ATOM 1427 C CA . LEU A 1 177 ? -8.889 4.754 11.509 1.00 93.19 177 LEU A CA 1
ATOM 1428 C C . LEU A 1 177 ? -7.702 4.735 12.478 1.00 93.19 177 LEU A C 1
ATOM 1430 O O . LEU A 1 177 ? -7.823 4.245 13.600 1.00 93.19 177 LEU A O 1
ATOM 1434 N N . LEU A 1 178 ? -6.576 5.341 12.096 1.00 92.25 178 LEU A N 1
ATOM 1435 C CA . LEU A 1 178 ? -5.410 5.460 12.966 1.00 92.25 178 LEU A CA 1
ATOM 1436 C C . LEU A 1 178 ? -5.754 6.188 14.275 1.00 92.25 178 LEU A C 1
ATOM 1438 O O . LEU A 1 178 ? -5.264 5.814 15.339 1.00 92.25 178 LEU A O 1
ATOM 1442 N N . GLY A 1 179 ? -6.608 7.213 14.213 1.00 91.94 179 GLY A N 1
ATOM 1443 C CA . GLY A 1 179 ? -7.142 7.940 15.360 1.00 91.94 179 GLY A CA 1
ATOM 1444 C C . GLY A 1 179 ? -7.871 7.047 16.365 1.00 91.94 179 GLY A C 1
ATOM 1445 O O . GLY A 1 179 ? -7.629 7.181 17.566 1.00 91.94 179 GLY A O 1
ATOM 1446 N N . PHE A 1 180 ? -8.695 6.109 15.894 1.00 90.88 180 PHE A N 1
ATOM 1447 C CA . PHE A 1 180 ? -9.356 5.120 16.752 1.00 90.88 180 PHE A CA 1
ATOM 1448 C C . PHE A 1 180 ? -8.360 4.119 17.340 1.00 90.88 180 PHE A C 1
ATOM 1450 O O . PHE A 1 180 ? -8.382 3.853 18.544 1.00 90.88 180 PHE A O 1
ATOM 1457 N N . LEU A 1 181 ? -7.420 3.641 16.521 1.00 90.88 181 LEU A N 1
ATOM 1458 C CA . LEU A 1 181 ? -6.416 2.664 16.943 1.00 90.88 181 LEU A CA 1
ATOM 1459 C C . LEU A 1 181 ? -5.447 3.206 18.001 1.00 90.88 181 LEU A C 1
ATOM 1461 O O . LEU A 1 181 ? -4.873 2.411 18.736 1.00 90.88 181 LEU A O 1
ATOM 1465 N N . LYS A 1 182 ? -5.300 4.531 18.157 1.00 88.94 182 LYS A N 1
ATOM 1466 C CA . LYS A 1 182 ? -4.446 5.154 19.195 1.00 88.94 182 LYS A CA 1
ATOM 1467 C C . LYS A 1 182 ? -4.729 4.674 20.617 1.00 88.94 182 LYS A C 1
ATOM 1469 O O . LYS A 1 182 ? -3.840 4.743 21.464 1.00 88.94 182 LYS A O 1
ATOM 1474 N N . LYS A 1 183 ? -5.961 4.242 20.889 1.00 84.25 183 LYS A N 1
ATOM 1475 C CA . LYS A 1 183 ? -6.371 3.745 22.207 1.00 84.25 183 LYS A CA 1
ATOM 1476 C C . LYS A 1 183 ? -5.948 2.290 22.448 1.00 84.25 183 LYS A C 1
ATOM 1478 O O . LYS A 1 183 ? -5.940 1.861 23.596 1.00 84.25 183 LYS A O 1
ATOM 1483 N N . ASN A 1 184 ? -5.558 1.568 21.398 1.00 86.06 184 ASN A N 1
ATOM 1484 C CA . ASN A 1 184 ? -5.196 0.155 21.455 1.00 86.06 184 ASN A CA 1
ATOM 1485 C C . ASN A 1 184 ? -3.715 -0.028 21.803 1.00 86.06 184 ASN A C 1
ATOM 1487 O O . ASN A 1 184 ? -2.850 0.714 21.332 1.00 86.06 184 ASN A O 1
ATOM 1491 N N . ASP A 1 185 ? -3.393 -1.075 22.563 1.00 85.06 185 ASP A N 1
ATOM 1492 C CA . ASP A 1 185 ? -2.003 -1.365 22.940 1.00 85.06 185 ASP A CA 1
ATOM 1493 C C . ASP A 1 185 ? -1.119 -1.679 21.726 1.00 85.06 185 ASP A C 1
ATOM 1495 O O . ASP A 1 185 ? 0.020 -1.219 21.659 1.00 85.06 185 ASP A O 1
ATOM 1499 N N . SER A 1 186 ? -1.672 -2.319 20.689 1.00 83.19 186 SER A N 1
ATOM 1500 C CA . SER A 1 186 ? -0.954 -2.561 19.429 1.00 83.19 186 SER A CA 1
ATOM 1501 C C . SER A 1 186 ? -0.473 -1.277 18.744 1.00 83.19 186 SER A C 1
ATOM 1503 O O . SER A 1 186 ? 0.530 -1.300 18.032 1.00 83.19 186 SER A O 1
ATOM 1505 N N . TYR A 1 187 ? -1.146 -0.142 18.963 1.00 88.25 187 TYR A N 1
ATOM 1506 C CA . TYR A 1 187 ? -0.677 1.144 18.452 1.00 88.25 187 TYR A CA 1
ATOM 1507 C C . TYR A 1 187 ? 0.535 1.663 19.235 1.00 88.25 187 TYR A C 1
ATOM 1509 O O . TYR A 1 187 ? 1.452 2.230 18.640 1.00 88.25 187 TYR A O 1
ATOM 1517 N N . LYS A 1 188 ? 0.587 1.448 20.556 1.00 85.12 188 LYS A N 1
ATOM 1518 C CA . LYS A 1 188 ? 1.755 1.829 21.369 1.00 85.12 188 LYS A CA 1
ATOM 1519 C C . LYS A 1 188 ? 2.998 1.072 20.903 1.00 85.12 188 LYS A C 1
ATOM 1521 O O . LYS A 1 188 ? 4.028 1.703 20.667 1.00 85.12 188 LYS A O 1
ATOM 1526 N N . ASP A 1 189 ? 2.864 -0.233 20.676 1.00 85.12 189 ASP A N 1
ATOM 1527 C CA . ASP A 1 189 ? 3.936 -1.090 20.152 1.00 85.12 189 ASP A CA 1
ATOM 1528 C C . ASP A 1 189 ? 4.368 -0.686 18.740 1.00 85.12 189 ASP A C 1
ATOM 1530 O O . ASP A 1 189 ? 5.549 -0.710 18.397 1.00 85.12 189 ASP A O 1
ATOM 1534 N N . PHE A 1 190 ? 3.422 -0.261 17.906 1.00 88.38 190 PHE A N 1
ATOM 1535 C CA . PHE A 1 190 ? 3.717 0.284 16.585 1.00 88.38 190 PHE A CA 1
ATOM 1536 C C . PHE A 1 190 ? 4.553 1.572 16.657 1.00 88.38 190 PHE A C 1
ATOM 1538 O O . PHE A 1 190 ? 5.537 1.737 15.922 1.00 88.38 190 PHE A O 1
ATOM 1545 N N . VAL A 1 191 ? 4.195 2.493 17.555 1.00 85.56 191 VAL A N 1
ATOM 1546 C CA . VAL A 1 191 ? 4.912 3.764 17.724 1.00 85.56 191 VAL A CA 1
ATOM 1547 C C . VAL A 1 191 ? 6.314 3.541 18.293 1.00 85.56 191 VAL A C 1
ATOM 1549 O O . VAL A 1 191 ? 7.255 4.161 17.791 1.00 85.56 191 VAL A O 1
ATOM 1552 N N . SER A 1 192 ? 6.475 2.650 19.273 1.00 83.56 192 SER A N 1
ATOM 1553 C CA . SER A 1 192 ? 7.763 2.375 19.928 1.00 83.56 192 SER A CA 1
ATOM 1554 C C . SER A 1 192 ? 8.657 1.395 19.158 1.00 83.56 192 SER A C 1
ATOM 1556 O O . SER A 1 192 ? 9.880 1.471 19.259 1.00 83.56 192 SER A O 1
ATOM 1558 N N . GLY A 1 193 ? 8.061 0.487 18.387 1.00 82.06 193 GLY A N 1
ATOM 1559 C CA . GLY A 1 193 ? 8.741 -0.621 17.727 1.00 82.06 193 GLY A CA 1
ATOM 1560 C C . GLY A 1 193 ? 9.012 -0.402 16.239 1.00 82.06 193 GLY A C 1
ATOM 1561 O O . GLY A 1 193 ? 9.218 0.715 15.760 1.00 82.06 193 GLY A O 1
ATOM 1562 N N . ARG A 1 194 ? 8.984 -1.513 15.487 1.00 70.69 194 ARG A N 1
ATOM 1563 C CA . ARG A 1 194 ? 9.362 -1.601 14.059 1.00 70.69 194 ARG A CA 1
ATOM 1564 C C . ARG A 1 194 ? 8.494 -0.777 13.102 1.00 70.69 194 ARG A C 1
ATOM 1566 O O . ARG A 1 194 ? 8.801 -0.743 11.919 1.00 70.69 194 ARG A O 1
ATOM 1573 N N . GLY A 1 195 ? 7.433 -0.134 13.590 1.00 78.69 195 GLY A N 1
ATOM 1574 C CA . GLY A 1 195 ? 6.626 0.770 12.777 1.00 78.69 195 GLY A CA 1
ATOM 1575 C C . GLY A 1 195 ? 5.750 0.069 11.743 1.00 78.69 195 GLY A C 1
ATOM 1576 O O . GLY A 1 195 ? 5.530 0.648 10.689 1.00 78.69 195 GLY A O 1
ATOM 1577 N N . ILE A 1 196 ? 5.246 -1.134 12.049 1.00 82.12 196 ILE A N 1
ATOM 1578 C CA . ILE A 1 196 ? 4.207 -1.817 11.261 1.00 82.12 196 ILE A CA 1
ATOM 1579 C C . ILE A 1 196 ? 3.007 -2.134 12.158 1.00 82.12 196 ILE A C 1
ATOM 1581 O O . ILE A 1 196 ? 3.175 -2.737 13.221 1.00 82.12 196 ILE A O 1
ATOM 1585 N N . LEU A 1 197 ? 1.813 -1.727 11.734 1.00 87.94 197 LEU A N 1
ATOM 1586 C CA . LEU A 1 197 ? 0.539 -2.033 12.386 1.00 87.94 197 LEU A CA 1
ATOM 1587 C C . LEU A 1 197 ? -0.424 -2.572 11.338 1.00 87.94 197 LEU A C 1
ATOM 1589 O O . LEU A 1 197 ? -0.688 -1.898 10.355 1.00 87.94 197 LEU A O 1
ATOM 1593 N N . GLU A 1 198 ? -0.964 -3.762 11.564 1.00 87.94 198 GLU A N 1
ATOM 1594 C CA . GLU A 1 198 ? -2.029 -4.326 10.735 1.00 87.94 198 GLU A CA 1
ATOM 1595 C C . GLU A 1 198 ? -3.297 -4.417 11.586 1.00 87.94 198 GLU A C 1
ATOM 1597 O O . GLU A 1 198 ? -3.219 -4.811 12.754 1.00 87.94 198 GLU A O 1
ATOM 1602 N N . SER A 1 199 ? -4.434 -4.002 11.030 1.00 87.88 199 SER A N 1
ATOM 1603 C CA . SER A 1 199 ? -5.720 -3.950 11.726 1.00 87.88 199 SER A CA 1
ATOM 1604 C C . SER A 1 199 ? -6.870 -4.258 10.771 1.00 87.88 199 SER A C 1
ATOM 1606 O O . SER A 1 199 ? -6.845 -3.779 9.635 1.00 87.88 199 SER A O 1
ATOM 1608 N N . PRO A 1 200 ? -7.916 -4.976 11.213 1.00 88.81 200 PRO A N 1
ATOM 1609 C CA . PRO A 1 200 ? -9.170 -5.016 10.471 1.00 88.81 200 PRO A CA 1
ATOM 1610 C C . PRO A 1 200 ? -9.789 -3.612 10.366 1.00 88.81 200 PRO A C 1
ATOM 1612 O O . PRO A 1 200 ? -9.443 -2.699 11.129 1.00 88.81 200 PRO A O 1
ATOM 1615 N N . ILE A 1 201 ? -10.720 -3.459 9.421 1.00 89.50 201 ILE A N 1
ATOM 1616 C CA . ILE A 1 201 ? -11.636 -2.314 9.383 1.00 89.50 201 ILE A CA 1
ATOM 1617 C C . ILE A 1 201 ? -12.614 -2.469 10.552 1.00 89.50 201 ILE A C 1
ATOM 1619 O O . ILE A 1 201 ? -13.273 -3.499 10.654 1.00 89.50 201 ILE A O 1
ATOM 1623 N N . ILE A 1 202 ? -12.691 -1.467 11.427 1.00 88.62 202 ILE A N 1
ATOM 1624 C CA . ILE A 1 202 ? -13.551 -1.487 12.621 1.00 88.62 202 ILE A CA 1
ATOM 1625 C C . ILE A 1 202 ? -14.865 -0.739 12.377 1.00 88.62 202 ILE A C 1
ATOM 1627 O O . ILE A 1 202 ? -14.919 0.174 11.545 1.00 88.62 202 ILE A O 1
ATOM 1631 N N . ASP A 1 203 ? -15.900 -1.110 13.129 1.00 88.81 203 ASP A N 1
ATOM 1632 C CA . ASP A 1 203 ? -17.272 -0.618 12.961 1.00 88.81 203 ASP A CA 1
ATOM 1633 C C . ASP A 1 203 ? -17.358 0.914 13.009 1.00 88.81 203 ASP A C 1
ATOM 1635 O O . ASP A 1 203 ? -18.070 1.524 12.213 1.00 88.81 203 ASP A O 1
ATOM 1639 N N . GLU A 1 204 ? -16.566 1.568 13.865 1.00 91.25 204 GLU A N 1
ATOM 1640 C CA . GLU A 1 204 ? -16.600 3.023 14.057 1.00 91.25 204 GLU A CA 1
ATOM 1641 C C . GLU A 1 204 ? -16.188 3.831 12.818 1.00 91.25 204 GLU A C 1
ATOM 1643 O O . GLU A 1 204 ? -16.501 5.020 12.718 1.00 91.25 204 GLU A O 1
ATOM 1648 N N . VAL A 1 205 ? -15.476 3.218 11.869 1.00 92.19 205 VAL A N 1
ATOM 1649 C CA . VAL A 1 205 ? -15.096 3.856 10.599 1.00 92.19 205 VAL A CA 1
ATOM 1650 C C . VAL A 1 205 ? -15.698 3.169 9.382 1.00 92.19 205 VAL A C 1
ATOM 1652 O O . VAL A 1 205 ? -15.370 3.554 8.258 1.00 92.19 205 VAL A O 1
ATOM 1655 N N . PHE A 1 206 ? -16.570 2.182 9.584 1.00 91.31 206 PHE A N 1
ATOM 1656 C CA . PHE A 1 206 ? -17.063 1.335 8.509 1.00 91.31 206 PHE A CA 1
ATOM 1657 C C . PHE A 1 206 ? -17.828 2.120 7.441 1.00 91.31 206 PHE A C 1
ATOM 1659 O O . PHE A 1 206 ? -17.579 1.928 6.255 1.00 91.31 206 PHE A O 1
ATOM 1666 N N . ASP A 1 207 ? -18.668 3.078 7.830 1.00 91.38 207 ASP A N 1
ATOM 1667 C CA . ASP A 1 207 ? -19.403 3.900 6.861 1.00 91.38 207 ASP A CA 1
ATOM 1668 C C . ASP A 1 207 ? -18.459 4.753 5.995 1.00 91.38 207 ASP A C 1
ATOM 1670 O O . ASP A 1 207 ? -18.615 4.803 4.776 1.00 91.38 207 ASP A O 1
ATOM 1674 N N . ASN A 1 208 ? -17.412 5.343 6.595 1.00 92.38 208 ASN A N 1
ATOM 1675 C CA . ASN A 1 208 ? -16.386 6.082 5.841 1.00 92.38 208 ASN A CA 1
ATOM 1676 C C . ASN A 1 208 ? -15.645 5.157 4.865 1.00 92.38 208 ASN A C 1
ATOM 1678 O O . ASN A 1 208 ? -15.285 5.568 3.764 1.00 92.38 208 ASN A O 1
ATOM 1682 N N . PHE A 1 209 ? -15.380 3.917 5.280 1.00 93.38 209 PHE A N 1
ATOM 1683 C CA . PHE A 1 209 ? -14.760 2.909 4.427 1.00 93.38 209 PHE A CA 1
ATOM 1684 C C . PHE A 1 209 ? -15.672 2.536 3.254 1.00 93.38 209 PHE A C 1
ATOM 1686 O O . PHE A 1 209 ? -15.217 2.503 2.113 1.00 93.38 209 PHE A O 1
ATOM 1693 N N . VAL A 1 210 ? -16.959 2.299 3.519 1.00 92.94 210 VAL A N 1
ATOM 1694 C CA . VAL A 1 210 ? -17.963 1.967 2.503 1.00 92.94 210 VAL A CA 1
ATOM 1695 C C . VAL A 1 210 ? -18.097 3.084 1.473 1.00 92.94 210 VAL A C 1
ATOM 1697 O O . VAL A 1 210 ? -18.087 2.807 0.271 1.00 92.94 210 VAL A O 1
ATOM 1700 N N . GLU A 1 211 ? -18.158 4.334 1.932 1.00 92.06 211 GLU A N 1
ATOM 1701 C CA . GLU A 1 211 ? -18.188 5.522 1.078 1.00 92.06 211 GLU A CA 1
ATOM 1702 C C . GLU A 1 211 ? -16.914 5.640 0.233 1.00 92.06 211 GLU A C 1
ATOM 1704 O O . GLU A 1 211 ? -16.990 5.786 -0.987 1.00 92.06 211 GLU A O 1
ATOM 1709 N N . LEU A 1 212 ? -15.739 5.507 0.859 1.00 92.94 212 LEU A N 1
ATOM 1710 C CA . LEU A 1 212 ? -14.451 5.560 0.171 1.00 92.94 212 LEU A CA 1
ATOM 1711 C C . LEU A 1 212 ? -14.345 4.478 -0.910 1.00 92.94 212 LEU A C 1
ATOM 1713 O O . LEU A 1 212 ? -13.906 4.745 -2.025 1.00 92.94 212 LEU A O 1
ATOM 1717 N N . VAL A 1 213 ? -14.712 3.241 -0.611 1.00 91.38 213 VAL A N 1
ATOM 1718 C CA . VAL A 1 213 ? -14.575 2.136 -1.568 1.00 91.38 213 VAL A CA 1
ATOM 1719 C C . VAL A 1 213 ? -15.676 2.169 -2.636 1.00 91.38 213 VAL A C 1
ATOM 1721 O O . VAL A 1 213 ? -15.494 1.627 -3.726 1.00 91.38 213 VAL A O 1
ATOM 1724 N N . GLY A 1 214 ? -16.795 2.846 -2.367 1.00 90.19 214 GLY A N 1
ATOM 1725 C CA . GLY A 1 214 ? -17.927 2.924 -3.288 1.00 90.19 214 GLY A CA 1
ATOM 1726 C C . GLY A 1 214 ? -18.674 1.596 -3.403 1.00 90.19 214 GLY A C 1
ATOM 1727 O O . GLY A 1 214 ? -19.106 1.214 -4.491 1.00 90.19 214 GLY A O 1
ATOM 1728 N N . PHE A 1 215 ? -18.791 0.870 -2.290 1.00 90.06 215 PHE A N 1
ATOM 1729 C CA . PHE A 1 215 ? -19.443 -0.435 -2.254 1.00 90.06 215 PHE A CA 1
ATOM 1730 C C . PHE A 1 215 ? -20.922 -0.371 -2.658 1.00 90.06 215 PHE A C 1
ATOM 1732 O O . PHE A 1 215 ? -21.690 0.484 -2.209 1.00 90.06 215 PHE A O 1
ATOM 1739 N N . LYS A 1 216 ? -21.368 -1.371 -3.419 1.00 87.44 216 LYS A N 1
ATOM 1740 C CA . LYS A 1 216 ? -22.792 -1.675 -3.598 1.00 87.44 216 LYS A CA 1
ATOM 1741 C C . LYS A 1 216 ? -23.298 -2.514 -2.430 1.00 87.44 216 LYS A C 1
ATOM 1743 O O . LYS A 1 216 ? -22.581 -3.339 -1.874 1.00 87.44 216 LYS A O 1
ATOM 1748 N N . LYS A 1 217 ? -24.594 -2.408 -2.123 1.00 82.12 217 LYS A N 1
ATOM 1749 C CA . LYS A 1 217 ? -25.232 -3.123 -0.998 1.00 82.12 217 LYS A CA 1
ATOM 1750 C C . LYS A 1 217 ? -24.947 -4.636 -0.957 1.00 82.12 217 LYS A C 1
ATOM 1752 O O . LYS A 1 217 ? -24.770 -5.191 0.121 1.00 82.12 217 LYS A O 1
ATOM 1757 N N . LEU A 1 218 ? -24.902 -5.305 -2.112 1.00 79.69 218 LEU A N 1
ATOM 1758 C CA . LEU A 1 218 ? -24.614 -6.746 -2.193 1.00 79.69 218 LEU A CA 1
ATOM 1759 C C . LEU A 1 218 ? -23.158 -7.085 -1.836 1.00 79.69 218 LEU A C 1
ATOM 1761 O O . LEU A 1 218 ? -22.899 -8.134 -1.251 1.00 79.69 218 LEU A O 1
ATOM 1765 N N . GLU A 1 219 ? -22.225 -6.193 -2.154 1.00 87.50 219 GLU A N 1
ATOM 1766 C CA . GLU A 1 219 ? -20.794 -6.364 -1.900 1.00 87.50 219 GLU A CA 1
ATOM 1767 C C . GLU A 1 219 ? -20.466 -6.134 -0.414 1.00 87.50 219 GLU A C 1
ATOM 1769 O O . GLU A 1 219 ? -19.633 -6.844 0.140 1.00 87.50 219 GLU A O 1
ATOM 1774 N N . ILE A 1 220 ? -21.187 -5.227 0.263 1.00 89.56 220 ILE A N 1
ATOM 1775 C CA . ILE A 1 220 ? -21.053 -4.972 1.712 1.00 89.56 220 ILE A CA 1
ATOM 1776 C C . ILE A 1 220 ? -21.274 -6.258 2.515 1.00 89.56 220 ILE A C 1
ATOM 1778 O O . ILE A 1 220 ? -20.461 -6.621 3.363 1.00 89.56 220 ILE A O 1
ATOM 1782 N N . ASN A 1 221 ? -22.359 -6.981 2.228 1.00 85.69 221 ASN A N 1
ATOM 1783 C CA . ASN A 1 221 ? -22.682 -8.215 2.947 1.00 85.69 221 ASN A CA 1
ATOM 1784 C C . ASN A 1 221 ? -21.615 -9.299 2.728 1.00 85.69 221 ASN A C 1
ATOM 1786 O O . ASN A 1 221 ? -21.270 -10.024 3.661 1.00 85.69 221 ASN A O 1
ATOM 1790 N N . ALA A 1 222 ? -21.087 -9.409 1.503 1.00 84.31 222 ALA A N 1
ATOM 1791 C CA . ALA A 1 222 ? -20.008 -10.342 1.187 1.00 84.31 222 ALA A CA 1
ATOM 1792 C C . ALA A 1 222 ? -18.707 -9.965 1.913 1.00 84.31 222 ALA A C 1
ATOM 1794 O O . ALA A 1 222 ? -18.058 -10.836 2.491 1.00 84.31 222 ALA A O 1
ATOM 1795 N N . PHE A 1 223 ? -18.375 -8.671 1.946 1.00 89.31 223 PHE A N 1
ATOM 1796 C CA . PHE A 1 223 ? -17.229 -8.149 2.681 1.00 89.31 223 PHE A CA 1
ATOM 1797 C C . PHE A 1 223 ? -17.324 -8.483 4.172 1.00 89.31 223 PHE A C 1
ATOM 1799 O O . PHE A 1 223 ? -16.411 -9.113 4.698 1.00 89.31 223 PHE A O 1
ATOM 1806 N N . ILE A 1 224 ? -18.433 -8.140 4.840 1.00 88.06 224 ILE A N 1
ATOM 1807 C CA . ILE A 1 224 ? -18.623 -8.403 6.278 1.00 88.06 224 ILE A CA 1
ATOM 1808 C C . ILE A 1 224 ? -18.461 -9.896 6.574 1.00 88.06 224 ILE A C 1
ATOM 1810 O O . ILE A 1 224 ? -17.720 -10.275 7.480 1.00 88.06 224 ILE A O 1
ATOM 1814 N N . LYS A 1 225 ? -19.089 -10.759 5.766 1.00 85.44 225 LYS A N 1
ATOM 1815 C CA . LYS A 1 225 ? -18.973 -12.213 5.917 1.00 85.44 225 LYS A CA 1
ATOM 1816 C C . LYS A 1 225 ? -17.518 -12.688 5.838 1.00 85.44 225 LYS A C 1
ATOM 1818 O O . LYS A 1 225 ? -17.124 -13.548 6.620 1.00 85.44 225 LYS A O 1
ATOM 1823 N N . ASN A 1 226 ? -16.731 -12.142 4.913 1.00 83.81 226 ASN A N 1
ATOM 1824 C CA . ASN A 1 226 ? -15.319 -12.494 4.780 1.00 83.81 226 ASN A CA 1
ATOM 1825 C C . ASN A 1 226 ? -14.456 -11.917 5.907 1.00 83.81 226 ASN A C 1
ATOM 1827 O O . ASN A 1 226 ? -13.531 -12.592 6.351 1.00 83.81 226 ASN A O 1
ATOM 1831 N N . GLN A 1 227 ? -14.757 -10.723 6.419 1.00 83.25 227 GLN A N 1
ATOM 1832 C CA . GLN A 1 227 ? -14.029 -10.145 7.557 1.00 83.25 227 GLN A CA 1
ATOM 1833 C C . GLN A 1 227 ? -14.157 -10.992 8.826 1.00 83.25 227 GLN A C 1
ATOM 1835 O O . GLN A 1 227 ? -13.188 -11.123 9.560 1.00 83.25 227 GLN A O 1
ATOM 1840 N N . MET A 1 228 ? -15.302 -11.648 9.045 1.00 76.75 228 MET A N 1
ATOM 1841 C CA . MET A 1 228 ? -15.504 -12.562 10.181 1.00 76.75 228 MET A CA 1
ATOM 1842 C C . MET A 1 228 ? -14.625 -13.830 10.143 1.00 76.75 228 MET A C 1
ATOM 1844 O O . MET A 1 228 ? -14.717 -14.655 11.049 1.00 76.75 228 MET A O 1
ATOM 1848 N N . SER A 1 229 ? -13.819 -14.022 9.092 1.00 68.62 229 SER A N 1
ATOM 1849 C CA . SER A 1 229 ? -12.875 -15.142 8.970 1.00 68.62 229 SER A CA 1
ATOM 1850 C C . SER A 1 229 ? -11.421 -14.796 9.333 1.00 68.62 229 SER A C 1
ATOM 1852 O O . SER A 1 229 ? -10.566 -15.679 9.240 1.00 68.62 229 SER A O 1
ATOM 1854 N N . LEU A 1 230 ? -11.152 -13.539 9.715 1.00 68.75 230 LEU A N 1
ATOM 1855 C CA . LEU A 1 230 ? -9.879 -13.067 10.285 1.00 68.75 230 LEU A CA 1
ATOM 1856 C C . LEU A 1 230 ? -9.752 -13.439 11.764 1.00 68.75 230 LEU A C 1
ATOM 1858 O O . LEU A 1 230 ? -8.613 -13.768 12.164 1.00 68.75 230 LEU A O 1
#

Radius of gyration: 17.71 Å; chains: 1; bounding box: 55×42×46 Å

Secondary structure (DSSP, 8-state):
----------EE-S--HHHHTTTEEEE-HHHHHHHTTTS-EEEEEEEE---SHHHHHHHHHHSEEETTEEEEEEEEEE-TTTT--TTB-TTS-BHHHHTT---HHHHSTTS-TTS-GGGHHHHHHHHHHTTGGG-TTEE--S--SEETTEESSHHHHHHHHHHHHHHHHHHHHHHHHHHHHTTSHHHHHHHHTTSEEEEPPPGGGHHHHHHHHT--HHHHHHHHHHHTT-

Foldseek 3Di:
DDPPDPAFDKDQQDQPCLLQCLFKNWAFLQCCLVCLLQAAKWKKKFKAAQPDVQLVVLLVLQFDDDDRTTIFMTIIQGDNVVSHHPQADPVRHGVCVVVVHAHLPNVLPPADLSDDLQCRRVSRVVCCVPRCVPRPSMDRDDDRLDGPSDGPDVVNVVSSVVRSVSSSLCRVLVVVQLVVCVVPPQNVCLVVHNNMDIGHDDPVSVVVSCVSSVHDPVSVVSNVVNNVVD

pLDDT: mean 79.68, std 11.87, range [34.38, 94.12]

Sequence (230 aa):
MIFKENQVCFTCFKDCASLCCSGATLLTASEISNLSHLFPITVHFNKISPQNEEHKLLLDSIGINRGRHYIVGDFVAGNWRDKTCSMLNQNKECKLHLEGIKPIQCIIVPFDAIYPESLQGLVIVEQRAGKFFRCQGFKDTKSLIWEKGHFKEGAFYKAFRDYHREMGRQRDFMDKLLGFLKKNDSYKDFVSGRGILESPIIDEVFDNFVELVGFKKLEINAFIKNQMSL